Protein AF-A0A1Q7B1X1-F1 (afdb_monomer_lite)

Sequence (359 aa):
MLWPLARRRHVAPDQAQRLADVRQKNPESETWLALVEAALAESQDAATWDAALPAPVDHRPARAPLLDGAVVGVHRRSASRFVRELARLAGLDGAAHRLDALDLLEAAIRQDDARIDALATGDPSTLRVVAQVAAVPLLRACARTIGKDVSAAWWEGYCPLCGAWPTLAEFRGLERKRWLRCGRCGMGWEVPWLRCPFCAETSHENLGYLAPEDGETTRKVEVCDTCKGYVKAEPTVSELPWWGVLLDDVATVALDVAALDRGYHRPERRGFDLEVKVVDAIGLAIKRDLLDRAVAADPDPDAFEAWLLEQCAAAGPAEGGMRAMALSIFEEWRLALAAGSFGDWLAQGAPSDDASRET

Structure (mmCIF, N/CA/C/O backbone):
data_AF-A0A1Q7B1X1-F1
#
_entry.id   AF-A0A1Q7B1X1-F1
#
loop_
_atom_site.group_PDB
_atom_site.id
_atom_site.type_symbol
_atom_site.label_atom_id
_atom_site.label_alt_id
_atom_site.label_comp_id
_atom_site.label_asym_id
_atom_site.label_entity_id
_atom_site.label_seq_id
_atom_site.pdbx_PDB_ins_code
_atom_site.Cartn_x
_atom_site.Cartn_y
_atom_site.Cartn_z
_atom_site.occupancy
_atom_site.B_iso_or_equiv
_atom_site.auth_seq_id
_atom_site.auth_comp_id
_atom_site.auth_asym_id
_atom_site.auth_atom_id
_atom_site.pdbx_PDB_model_num
ATOM 1 N N . MET A 1 1 ? 41.806 -3.764 -0.202 1.00 32.47 1 MET A N 1
ATOM 2 C CA . MET A 1 1 ? 40.484 -4.317 -0.568 1.00 32.47 1 MET A CA 1
ATOM 3 C C . MET A 1 1 ? 39.637 -4.416 0.689 1.00 32.47 1 MET A C 1
ATOM 5 O O . MET A 1 1 ? 39.736 -5.397 1.408 1.00 32.47 1 MET A O 1
ATOM 9 N N . LEU A 1 2 ? 38.863 -3.374 0.988 1.00 29.52 2 LEU A N 1
ATOM 10 C CA . LEU A 1 2 ? 37.808 -3.427 1.998 1.00 29.52 2 LEU A CA 1
ATOM 11 C C . LEU A 1 2 ? 36.496 -3.444 1.219 1.00 29.52 2 LEU A C 1
ATOM 13 O O . LEU A 1 2 ? 36.096 -2.433 0.649 1.00 29.52 2 LEU A O 1
ATOM 17 N N . TRP A 1 3 ? 35.894 -4.624 1.105 1.00 28.16 3 TRP A N 1
ATOM 18 C CA . TRP A 1 3 ? 34.538 -4.770 0.589 1.00 28.16 3 TRP A CA 1
ATOM 19 C C . TRP A 1 3 ? 33.594 -4.017 1.538 1.00 28.16 3 TRP A C 1
ATOM 21 O O . TRP A 1 3 ? 33.695 -4.235 2.750 1.00 28.16 3 TRP A O 1
ATOM 31 N N . PRO A 1 4 ? 32.691 -3.136 1.070 1.00 36.81 4 PRO A N 1
ATOM 32 C CA . PRO A 1 4 ? 31.699 -2.549 1.952 1.00 36.81 4 PRO A CA 1
ATOM 33 C C . PRO A 1 4 ? 30.761 -3.676 2.383 1.00 36.81 4 PRO A C 1
ATOM 35 O O . PRO A 1 4 ? 29.952 -4.168 1.597 1.00 36.81 4 PRO A O 1
ATOM 38 N N . LEU A 1 5 ? 30.885 -4.117 3.634 1.00 38.44 5 LEU A N 1
ATOM 39 C CA . LEU A 1 5 ? 29.806 -4.825 4.311 1.00 38.44 5 LEU A CA 1
ATOM 40 C C . LEU A 1 5 ? 28.561 -3.950 4.150 1.00 38.44 5 LEU A C 1
ATOM 42 O O . LEU A 1 5 ? 28.592 -2.771 4.508 1.00 38.44 5 LEU A O 1
ATOM 46 N N . ALA A 1 6 ? 27.509 -4.503 3.542 1.00 40.94 6 ALA A N 1
ATOM 47 C CA . ALA A 1 6 ? 26.224 -3.835 3.404 1.00 40.94 6 ALA A CA 1
ATOM 48 C C . ALA A 1 6 ? 25.858 -3.222 4.762 1.00 40.94 6 ALA A C 1
ATOM 50 O O . ALA A 1 6 ? 25.719 -3.950 5.747 1.00 40.94 6 ALA A O 1
ATOM 51 N N . ARG A 1 7 ? 25.790 -1.885 4.838 1.00 49.62 7 ARG A N 1
ATOM 52 C CA . ARG A 1 7 ? 25.358 -1.199 6.060 1.00 49.62 7 ARG A CA 1
ATOM 53 C C . ARG A 1 7 ? 24.003 -1.795 6.416 1.00 49.62 7 ARG A C 1
ATOM 55 O O . ARG A 1 7 ? 23.092 -1.730 5.591 1.00 49.62 7 ARG A O 1
ATOM 62 N N . ARG A 1 8 ? 23.878 -2.407 7.598 1.00 54.53 8 ARG A N 1
ATOM 63 C CA . ARG A 1 8 ? 22.556 -2.757 8.120 1.00 54.53 8 ARG A CA 1
ATOM 64 C C . ARG A 1 8 ? 21.760 -1.458 8.130 1.00 54.53 8 ARG A C 1
ATOM 66 O O . ARG A 1 8 ? 22.212 -0.464 8.697 1.00 54.53 8 ARG A O 1
ATOM 73 N N . ARG A 1 9 ? 20.656 -1.431 7.389 1.00 68.31 9 ARG A N 1
ATOM 74 C CA . ARG A 1 9 ? 19.759 -0.279 7.385 1.00 68.31 9 ARG A CA 1
ATOM 75 C C . ARG A 1 9 ? 19.087 -0.267 8.753 1.00 68.31 9 ARG A C 1
ATOM 77 O O . ARG A 1 9 ? 18.616 -1.304 9.209 1.00 68.31 9 ARG A O 1
ATOM 84 N N . HIS A 1 10 ? 19.133 0.872 9.427 1.00 79.88 10 HIS A N 1
ATOM 85 C CA . HIS A 1 10 ? 18.554 1.038 10.754 1.00 79.88 10 HIS A CA 1
ATOM 86 C C . HIS A 1 10 ? 17.316 1.916 10.642 1.00 79.88 10 HIS A C 1
ATOM 88 O O . HIS A 1 10 ? 17.304 2.872 9.870 1.00 79.88 10 HIS A O 1
ATOM 94 N N . VAL A 1 11 ? 16.284 1.596 11.418 1.00 90.06 11 VAL A N 1
ATOM 95 C CA . VAL A 1 11 ? 15.133 2.483 11.586 1.00 90.06 11 VAL A CA 1
ATOM 96 C C . VAL A 1 11 ? 15.550 3.786 12.276 1.00 90.06 11 VAL A C 1
ATOM 98 O O . VAL A 1 11 ? 16.552 3.836 12.993 1.00 90.06 11 VAL A O 1
ATOM 101 N N . ALA A 1 12 ? 14.805 4.862 12.029 1.00 91.25 12 ALA A N 1
ATOM 102 C CA . ALA A 1 12 ? 15.075 6.162 12.625 1.00 91.25 12 ALA A CA 1
ATOM 103 C C . ALA A 1 12 ? 14.790 6.106 14.140 1.00 91.25 12 ALA A C 1
ATOM 105 O O . ALA A 1 12 ? 14.019 5.248 14.576 1.00 91.25 12 ALA A O 1
ATOM 106 N N . PRO A 1 13 ? 15.393 6.975 14.971 1.00 92.25 13 PRO A N 1
ATOM 107 C CA . PRO A 1 13 ? 15.254 6.877 16.428 1.00 92.25 13 PRO A CA 1
ATOM 108 C C . PRO A 1 13 ? 13.803 6.916 16.936 1.00 92.25 13 PRO A C 1
ATOM 110 O O . PRO A 1 13 ? 13.450 6.174 17.850 1.00 92.25 13 PRO A O 1
ATOM 113 N N . ASP A 1 14 ? 12.951 7.737 16.323 1.00 93.31 14 ASP A N 1
ATOM 114 C CA . ASP A 1 14 ? 11.516 7.836 16.618 1.00 93.31 14 ASP A CA 1
ATOM 115 C C . ASP A 1 14 ? 10.757 6.549 16.254 1.00 93.31 14 ASP A C 1
ATOM 117 O O . ASP A 1 14 ? 9.951 6.051 17.043 1.00 93.31 14 ASP A O 1
ATOM 121 N N . GLN A 1 15 ? 11.071 5.963 15.097 1.00 94.56 15 GLN A N 1
ATOM 122 C CA . GLN A 1 15 ? 10.541 4.668 14.664 1.00 94.56 15 GLN A CA 1
ATOM 123 C C . GLN A 1 15 ? 10.978 3.539 15.605 1.00 94.56 15 GLN A C 1
ATOM 125 O O . GLN A 1 15 ? 10.157 2.707 15.985 1.00 94.56 15 GLN A O 1
ATOM 130 N N . ALA A 1 16 ? 12.257 3.519 15.998 1.00 93.75 16 ALA A N 1
ATOM 131 C CA . ALA A 1 16 ? 12.823 2.521 16.903 1.00 93.75 16 ALA A CA 1
ATOM 132 C C . ALA A 1 16 ? 12.138 2.555 18.274 1.00 93.75 16 ALA A C 1
ATOM 134 O O . ALA A 1 16 ? 11.749 1.509 18.796 1.00 93.75 16 ALA A O 1
ATOM 135 N N . GLN A 1 17 ? 11.943 3.758 18.824 1.00 94.44 17 GLN A N 1
ATOM 136 C CA . GLN A 1 17 ? 11.233 3.939 20.085 1.00 94.44 17 GLN A CA 1
ATOM 137 C C . GLN A 1 17 ? 9.792 3.435 19.978 1.00 94.44 17 GLN A C 1
ATOM 139 O O . GLN A 1 17 ? 9.360 2.647 20.818 1.00 94.44 17 GLN A O 1
ATOM 144 N N . ARG A 1 18 ? 9.056 3.818 18.923 1.00 94.81 18 ARG A N 1
ATOM 145 C CA . ARG A 1 18 ? 7.674 3.350 18.756 1.00 94.81 18 ARG A CA 1
ATOM 146 C C . ARG A 1 18 ? 7.597 1.833 18.604 1.00 94.81 18 ARG A C 1
ATOM 148 O O . ARG A 1 18 ? 6.737 1.215 19.222 1.00 94.81 18 ARG A O 1
ATOM 155 N N . LEU A 1 19 ? 8.474 1.233 17.800 1.00 95.19 19 LEU A N 1
ATOM 156 C CA . LEU A 1 19 ? 8.541 -0.221 17.630 1.00 95.19 19 LEU A CA 1
ATOM 157 C C . LEU A 1 19 ? 8.751 -0.930 18.971 1.00 95.19 19 LEU A C 1
ATOM 159 O O . LEU A 1 19 ? 8.056 -1.905 19.246 1.00 95.19 19 LEU A O 1
ATOM 163 N N . ALA A 1 20 ? 9.659 -0.433 19.816 1.00 94.25 20 ALA A N 1
ATOM 164 C CA . ALA A 1 20 ? 9.894 -0.991 21.146 1.00 94.25 20 ALA A CA 1
ATOM 165 C C . ALA A 1 20 ? 8.638 -0.918 22.033 1.00 94.25 20 ALA A C 1
ATOM 167 O O . ALA A 1 20 ? 8.265 -1.919 22.646 1.00 94.25 20 ALA A O 1
ATOM 168 N N . ASP A 1 21 ? 7.944 0.224 22.036 1.00 94.56 21 ASP A N 1
ATOM 169 C CA . ASP A 1 21 ? 6.704 0.401 22.800 1.00 94.56 21 ASP A CA 1
ATOM 170 C C . ASP A 1 21 ? 5.597 -0.560 22.330 1.00 94.56 21 ASP A C 1
ATOM 172 O O . ASP A 1 21 ? 4.862 -1.122 23.146 1.00 94.56 21 ASP A O 1
ATOM 176 N N . VAL A 1 22 ? 5.453 -0.745 21.011 1.00 94.62 22 VAL A N 1
ATOM 177 C CA . VAL A 1 22 ? 4.436 -1.639 20.433 1.00 94.62 22 VAL A CA 1
ATOM 178 C C . VAL A 1 22 ? 4.780 -3.100 20.704 1.00 94.62 22 VAL A C 1
ATOM 180 O O . VAL A 1 22 ? 3.891 -3.838 21.127 1.00 94.62 22 VAL A O 1
ATOM 183 N N . ARG A 1 23 ? 6.050 -3.502 20.558 1.00 95.00 23 ARG A N 1
ATOM 184 C CA . ARG A 1 23 ? 6.532 -4.849 20.914 1.00 95.00 23 ARG A CA 1
ATOM 185 C C . ARG A 1 23 ? 6.252 -5.195 22.368 1.00 95.00 23 ARG A C 1
ATOM 187 O O . ARG A 1 23 ? 5.754 -6.277 22.653 1.00 95.00 23 ARG A O 1
ATOM 194 N N . GLN A 1 24 ? 6.535 -4.269 23.286 1.00 93.81 24 GLN A N 1
ATOM 195 C CA . GLN A 1 24 ? 6.304 -4.487 24.715 1.00 93.81 24 GLN A CA 1
ATOM 196 C C . GLN A 1 24 ? 4.827 -4.770 25.023 1.00 93.81 24 GLN A C 1
ATOM 198 O O . GLN A 1 24 ? 4.526 -5.555 25.919 1.00 93.81 24 GLN A O 1
ATOM 203 N N . LYS A 1 25 ? 3.913 -4.120 24.297 1.00 90.62 25 LYS A N 1
ATOM 204 C CA . LYS A 1 25 ? 2.465 -4.233 24.510 1.00 90.62 25 LYS A CA 1
ATOM 205 C C . LYS A 1 25 ? 1.806 -5.372 23.726 1.00 90.62 25 LYS A C 1
ATOM 207 O O . LYS A 1 25 ? 0.723 -5.780 24.118 1.00 90.62 25 LYS A O 1
ATOM 212 N N . ASN A 1 26 ? 2.435 -5.850 22.650 1.00 91.50 26 ASN A N 1
ATOM 213 C CA . ASN A 1 26 ? 1.875 -6.840 21.719 1.00 91.50 26 ASN A CA 1
ATOM 214 C C . ASN A 1 26 ? 2.949 -7.887 21.346 1.00 91.50 26 ASN A C 1
ATOM 216 O O . ASN A 1 26 ? 3.361 -7.963 20.181 1.00 91.50 26 ASN A O 1
ATOM 220 N N . PRO A 1 27 ? 3.478 -8.658 22.316 1.00 91.00 27 PRO A N 1
ATOM 221 C CA . PRO A 1 27 ? 4.562 -9.614 22.072 1.00 91.00 27 PRO A CA 1
ATOM 222 C C . PRO A 1 27 ? 4.195 -10.706 21.052 1.00 91.00 27 PRO A C 1
ATOM 224 O O . PRO A 1 27 ? 5.063 -11.215 20.345 1.00 91.00 27 PRO A O 1
ATOM 227 N N . GLU A 1 28 ? 2.913 -11.041 20.923 1.00 92.62 28 GLU A N 1
ATOM 228 C CA . GLU A 1 28 ? 2.380 -11.970 19.924 1.00 92.62 28 GLU A CA 1
ATOM 229 C C . GLU A 1 28 ? 2.556 -11.484 18.477 1.00 92.62 28 GLU A C 1
ATOM 231 O O . GLU A 1 28 ? 2.519 -12.288 17.548 1.00 92.62 28 GLU A O 1
ATOM 236 N N . SER A 1 29 ? 2.793 -10.184 18.275 1.00 92.94 29 SER A N 1
ATOM 237 C CA . SER A 1 29 ? 2.975 -9.575 16.954 1.00 92.94 29 SER A CA 1
ATOM 238 C C . SER A 1 29 ? 4.440 -9.522 16.496 1.00 92.94 29 SER A C 1
ATOM 240 O O . SER A 1 29 ? 4.725 -8.896 15.475 1.00 92.94 29 SER A O 1
ATOM 242 N N . GLU A 1 30 ? 5.387 -10.158 17.202 1.00 93.56 30 GLU A N 1
ATOM 243 C CA . GLU A 1 30 ? 6.830 -10.004 16.938 1.00 93.56 30 GLU A CA 1
ATOM 244 C C . GLU A 1 30 ? 7.228 -10.330 15.492 1.00 93.56 30 GLU A C 1
ATOM 246 O O . GLU A 1 30 ? 7.952 -9.558 14.867 1.00 93.56 30 GLU A O 1
ATOM 251 N N . THR A 1 31 ? 6.725 -11.428 14.919 1.00 92.62 31 THR A N 1
ATOM 252 C CA . THR A 1 31 ? 7.048 -11.799 13.530 1.00 92.62 31 THR A CA 1
ATOM 253 C C . THR A 1 31 ? 6.609 -10.717 12.546 1.00 92.62 31 THR A C 1
ATOM 255 O O . THR A 1 31 ? 7.365 -10.351 11.648 1.00 92.62 31 THR A O 1
ATOM 258 N N . TRP A 1 32 ? 5.413 -10.155 12.731 1.00 94.19 32 TRP A N 1
ATOM 259 C CA . TRP A 1 32 ? 4.925 -9.059 11.898 1.00 94.19 32 TRP A CA 1
ATOM 260 C C . TRP A 1 32 ? 5.734 -7.773 12.128 1.00 94.19 32 TRP A C 1
ATOM 262 O O . TRP A 1 32 ? 6.123 -7.112 11.165 1.00 94.19 32 TRP A O 1
ATOM 272 N N . LEU A 1 33 ? 6.061 -7.451 13.384 1.00 95.38 33 LEU A N 1
ATOM 273 C CA . LEU A 1 33 ? 6.858 -6.272 13.742 1.00 95.38 33 LEU A CA 1
ATOM 274 C C . LEU A 1 33 ? 8.271 -6.336 13.151 1.00 95.38 33 LEU A C 1
ATOM 276 O O . LEU A 1 33 ? 8.775 -5.312 12.693 1.00 95.38 33 LEU A O 1
ATOM 280 N N . ALA A 1 34 ? 8.880 -7.521 13.074 1.00 96.06 34 ALA A N 1
ATOM 281 C CA . ALA A 1 34 ? 10.166 -7.723 12.409 1.00 96.06 34 ALA A CA 1
ATOM 282 C C . ALA A 1 34 ? 10.099 -7.435 10.896 1.00 96.06 34 ALA A C 1
ATOM 284 O O . ALA A 1 34 ? 11.005 -6.802 10.346 1.00 96.06 34 ALA A O 1
ATOM 285 N N . LEU A 1 35 ? 9.018 -7.845 10.220 1.00 96.62 35 LEU A N 1
ATOM 286 C CA . LEU A 1 35 ? 8.795 -7.528 8.803 1.00 96.62 35 LEU A CA 1
ATOM 287 C C . LEU A 1 35 ? 8.600 -6.020 8.595 1.00 96.62 35 LEU A C 1
ATOM 289 O O . LEU A 1 35 ? 9.195 -5.437 7.685 1.00 96.62 35 LEU A O 1
ATOM 293 N N . VAL A 1 36 ? 7.799 -5.376 9.447 1.00 95.75 36 VAL A N 1
ATOM 294 C CA . VAL A 1 36 ? 7.570 -3.927 9.376 1.00 95.75 36 VAL A CA 1
ATOM 295 C C . VAL A 1 36 ? 8.852 -3.153 9.646 1.00 95.75 36 VAL A C 1
ATOM 297 O O . VAL A 1 36 ? 9.164 -2.244 8.885 1.00 95.75 36 VAL A O 1
ATOM 300 N N . GLU A 1 37 ? 9.636 -3.522 10.659 1.00 96.31 37 GLU A N 1
ATOM 301 C CA . GLU A 1 37 ? 10.932 -2.896 10.941 1.00 96.31 37 GLU A CA 1
ATOM 302 C C . GLU A 1 37 ? 11.867 -2.961 9.725 1.00 96.31 37 GLU A C 1
ATOM 304 O O . GLU A 1 37 ? 12.449 -1.941 9.341 1.00 96.31 37 GLU A O 1
ATOM 309 N N . ALA A 1 38 ? 11.945 -4.119 9.060 1.00 95.62 38 ALA A N 1
ATOM 310 C CA . ALA A 1 38 ? 12.713 -4.272 7.828 1.00 95.62 38 ALA A CA 1
ATOM 311 C C . ALA A 1 38 ? 12.196 -3.348 6.711 1.00 95.62 38 ALA A C 1
ATOM 313 O O . ALA A 1 38 ? 12.993 -2.682 6.049 1.00 95.62 38 ALA A O 1
ATOM 314 N N . ALA A 1 39 ? 10.876 -3.232 6.528 1.00 95.19 39 ALA A N 1
ATOM 315 C CA . ALA A 1 39 ? 10.288 -2.318 5.546 1.00 95.19 39 ALA A CA 1
ATOM 316 C C . ALA A 1 39 ? 10.502 -0.837 5.878 1.00 95.19 39 ALA A C 1
ATOM 318 O O . ALA A 1 39 ? 10.751 -0.041 4.969 1.00 95.19 39 ALA A O 1
ATOM 319 N N . LEU A 1 40 ? 10.451 -0.449 7.154 1.00 94.50 40 LEU A N 1
ATOM 320 C CA . LEU A 1 40 ? 10.744 0.917 7.588 1.00 94.50 40 LEU A CA 1
ATOM 321 C C . LEU A 1 40 ? 12.204 1.277 7.303 1.00 94.50 40 LEU A C 1
ATOM 323 O O . LEU A 1 40 ? 12.461 2.333 6.726 1.00 94.50 40 LEU A O 1
ATOM 327 N N . ALA A 1 41 ? 13.140 0.389 7.645 1.00 92.94 41 ALA A N 1
ATOM 328 C CA . ALA A 1 41 ? 14.560 0.568 7.358 1.00 92.94 41 ALA A CA 1
ATOM 329 C C . ALA A 1 41 ? 14.841 0.615 5.844 1.00 92.94 41 ALA A C 1
ATOM 331 O O . ALA A 1 41 ? 15.620 1.448 5.378 1.00 92.94 41 ALA A O 1
ATOM 332 N N . GLU A 1 42 ? 14.176 -0.236 5.058 1.00 93.31 42 GLU A N 1
ATOM 333 C CA . GLU A 1 42 ? 14.272 -0.253 3.595 1.00 93.31 42 GLU A CA 1
ATOM 334 C C . GLU A 1 42 ? 13.746 1.049 2.966 1.00 93.31 42 GLU A C 1
ATOM 336 O O . GLU A 1 42 ? 14.348 1.572 2.029 1.00 93.31 42 GLU A O 1
ATOM 341 N N . SER A 1 43 ? 12.671 1.612 3.523 1.00 90.69 43 SER A N 1
ATOM 342 C CA . SER A 1 43 ? 12.001 2.823 3.022 1.00 90.69 43 SER A CA 1
ATOM 343 C C . SER A 1 43 ? 12.784 4.124 3.242 1.00 90.69 43 SER A C 1
ATOM 345 O O . SER A 1 43 ? 12.398 5.160 2.686 1.00 90.69 43 SER A O 1
ATOM 347 N N . GLN A 1 44 ? 13.852 4.095 4.050 1.00 84.38 44 GLN A N 1
ATOM 348 C CA . GLN A 1 44 ? 14.752 5.238 4.256 1.00 84.38 44 GLN A CA 1
ATOM 349 C C . GLN A 1 44 ? 15.754 5.427 3.116 1.00 84.38 44 GLN A C 1
ATOM 351 O O . GLN A 1 44 ? 16.249 6.536 2.915 1.00 84.38 44 GLN A O 1
ATOM 356 N N . ASP A 1 45 ? 16.058 4.368 2.362 1.00 74.62 45 ASP A N 1
ATOM 357 C CA . ASP A 1 45 ? 16.948 4.453 1.208 1.00 74.62 45 ASP A CA 1
ATOM 358 C C . ASP A 1 45 ? 16.169 4.960 -0.006 1.00 74.62 45 ASP A C 1
ATOM 360 O O . ASP A 1 45 ? 15.706 4.203 -0.864 1.00 74.62 45 ASP A O 1
ATOM 364 N N . ALA A 1 46 ? 16.000 6.279 -0.031 1.00 67.50 46 ALA A N 1
ATOM 365 C CA . ALA A 1 46 ? 15.293 6.983 -1.085 1.00 67.50 46 ALA A CA 1
ATOM 366 C C . ALA A 1 46 ? 15.925 6.677 -2.4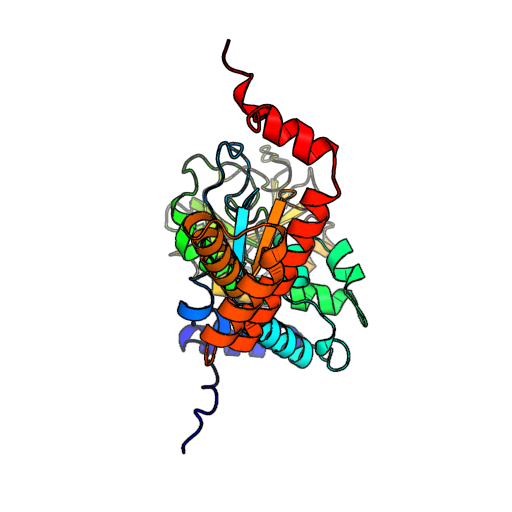60 1.00 67.50 46 ALA A C 1
ATOM 368 O O . ALA A 1 46 ? 15.225 6.303 -3.389 1.00 67.50 46 ALA A O 1
ATOM 369 N N . ALA A 1 47 ? 17.259 6.645 -2.567 1.00 69.25 47 ALA A N 1
ATOM 370 C CA . ALA A 1 47 ? 17.961 6.379 -3.827 1.00 69.25 47 ALA A CA 1
ATOM 371 C C . ALA A 1 47 ? 17.643 5.005 -4.453 1.00 69.25 47 ALA A C 1
ATOM 373 O O . ALA A 1 47 ? 17.635 4.878 -5.676 1.00 69.25 47 ALA A O 1
ATOM 374 N N . THR A 1 48 ? 17.369 3.979 -3.640 1.00 75.31 48 THR A N 1
ATOM 375 C CA . THR A 1 48 ? 17.054 2.629 -4.139 1.00 75.31 48 THR A CA 1
ATOM 376 C C . THR A 1 48 ? 15.673 2.544 -4.795 1.00 75.31 48 THR A C 1
ATOM 378 O O . THR A 1 48 ? 15.504 1.798 -5.760 1.00 75.31 48 THR A O 1
ATOM 381 N N . TRP A 1 49 ? 14.689 3.271 -4.262 1.00 80.44 49 TRP A N 1
ATOM 382 C CA . TRP A 1 49 ? 13.279 3.134 -4.644 1.00 80.44 49 TRP A CA 1
ATOM 383 C C . TRP A 1 49 ? 12.714 4.369 -5.361 1.00 80.44 49 TRP A C 1
ATOM 385 O O . TRP A 1 49 ? 11.710 4.248 -6.050 1.00 80.44 49 TRP A O 1
ATOM 395 N N . ASP A 1 50 ? 13.365 5.532 -5.280 1.00 68.81 50 ASP A N 1
ATOM 396 C CA . ASP A 1 50 ? 12.924 6.776 -5.933 1.00 68.81 50 ASP A CA 1
ATOM 397 C C . ASP A 1 50 ? 13.124 6.757 -7.456 1.00 68.81 50 ASP A C 1
ATOM 399 O O . ASP A 1 50 ? 12.467 7.515 -8.167 1.00 68.81 50 ASP A O 1
ATOM 403 N N . ALA A 1 51 ? 13.967 5.856 -7.979 1.00 60.31 51 ALA A N 1
ATOM 404 C CA . ALA A 1 51 ? 14.052 5.590 -9.419 1.00 60.31 51 ALA A CA 1
ATOM 405 C C . ALA A 1 51 ? 12.730 5.041 -10.001 1.00 60.31 51 ALA A C 1
ATOM 407 O O . ALA A 1 51 ? 12.557 5.011 -11.219 1.00 60.31 51 ALA A O 1
ATOM 408 N N . ALA A 1 52 ? 11.787 4.648 -9.138 1.00 60.84 52 ALA A N 1
ATOM 409 C CA . ALA A 1 52 ? 10.464 4.156 -9.484 1.00 60.84 52 ALA A CA 1
ATOM 410 C C . ALA A 1 52 ? 9.439 5.272 -9.707 1.00 60.84 52 ALA A C 1
ATOM 412 O O . ALA A 1 52 ? 8.345 5.260 -9.137 1.00 60.84 52 ALA A O 1
ATOM 413 N N . LEU A 1 53 ? 9.787 6.245 -10.549 1.00 67.25 53 LEU A N 1
ATOM 414 C CA . LEU A 1 53 ? 8.804 7.189 -11.061 1.00 67.25 53 LEU A CA 1
ATOM 415 C C . LEU A 1 53 ? 7.800 6.435 -11.935 1.00 67.25 53 LEU A C 1
ATOM 417 O O . LEU A 1 53 ? 8.210 5.849 -12.940 1.00 67.25 53 LEU A O 1
ATOM 421 N N . PRO A 1 54 ? 6.503 6.437 -11.585 1.00 76.19 54 PRO A N 1
ATOM 422 C CA . PRO A 1 54 ? 5.496 5.919 -12.486 1.00 76.19 54 PRO A CA 1
ATOM 423 C C . PRO A 1 54 ? 5.478 6.793 -13.741 1.00 76.19 54 PRO A C 1
ATOM 425 O O . PRO A 1 54 ? 5.512 8.023 -13.634 1.00 76.19 54 PRO A O 1
ATOM 428 N N . ALA A 1 55 ? 5.431 6.177 -14.922 1.00 73.38 55 ALA A N 1
ATOM 429 C CA . ALA A 1 55 ? 5.184 6.934 -16.145 1.00 73.38 55 ALA A CA 1
ATOM 430 C C . ALA A 1 55 ? 3.834 7.676 -16.024 1.00 73.38 55 ALA A C 1
ATOM 432 O O . ALA A 1 55 ? 2.884 7.096 -15.481 1.00 73.38 55 ALA A O 1
ATOM 433 N N . PRO A 1 56 ? 3.729 8.937 -16.489 1.00 71.50 56 PRO A N 1
ATOM 434 C CA . PRO A 1 56 ? 2.442 9.610 -16.595 1.00 71.50 56 PRO A CA 1
ATOM 435 C C . PRO A 1 56 ? 1.460 8.738 -17.378 1.00 71.50 56 PRO A C 1
ATOM 437 O O . PRO A 1 56 ? 1.828 8.140 -18.386 1.00 71.50 56 PRO A O 1
ATOM 440 N N . VAL A 1 57 ? 0.228 8.649 -16.883 1.00 78.88 57 VAL A N 1
ATOM 441 C CA . VAL A 1 57 ? -0.846 7.907 -17.545 1.00 78.88 57 VAL A CA 1
ATOM 442 C C . VAL A 1 57 ? -1.798 8.931 -18.132 1.00 78.88 57 VAL A C 1
ATOM 444 O O . VAL A 1 57 ? -2.451 9.668 -17.385 1.00 78.88 57 VAL A O 1
ATOM 447 N N . ASP A 1 58 ? -1.857 8.984 -19.457 1.00 78.31 58 ASP A N 1
ATOM 448 C CA . ASP A 1 58 ? -2.799 9.843 -20.161 1.00 78.31 58 ASP A CA 1
ATOM 449 C C . ASP A 1 58 ? -4.238 9.366 -19.917 1.00 78.31 58 ASP A C 1
ATOM 451 O O . ASP A 1 58 ? -4.508 8.177 -19.758 1.00 78.31 58 ASP A O 1
ATOM 455 N N . HIS A 1 59 ? -5.177 10.312 -19.856 1.00 81.62 59 HIS A N 1
ATOM 456 C CA . HIS A 1 59 ? -6.617 10.040 -19.747 1.00 81.62 59 HIS A CA 1
ATOM 457 C C . HIS A 1 59 ? -7.058 9.149 -18.564 1.00 81.62 59 HIS A C 1
ATOM 459 O O . HIS A 1 59 ? -8.099 8.492 -18.639 1.00 81.62 59 HIS A O 1
ATOM 465 N N . ARG A 1 60 ? -6.328 9.159 -17.437 1.00 87.56 60 ARG A N 1
ATOM 466 C CA . ARG A 1 60 ? -6.744 8.447 -16.215 1.00 87.56 60 ARG A CA 1
ATOM 467 C C . ARG A 1 60 ? -8.156 8.883 -15.766 1.00 87.56 60 ARG A C 1
ATOM 469 O O . ARG A 1 60 ? -8.394 10.087 -15.623 1.00 87.56 60 ARG A O 1
ATOM 476 N N . PRO A 1 61 ? -9.083 7.946 -15.472 1.00 89.88 61 PRO A N 1
ATOM 477 C CA . PRO A 1 61 ? -10.407 8.289 -14.955 1.00 89.88 61 PRO A CA 1
ATOM 478 C C . PRO A 1 61 ? -10.338 9.139 -13.680 1.00 89.88 61 PRO A C 1
ATOM 480 O O . PRO A 1 61 ? -9.506 8.906 -12.809 1.00 89.88 61 PRO A O 1
ATOM 483 N N . ALA A 1 62 ? -11.274 10.076 -13.499 1.00 89.12 62 ALA A N 1
ATOM 484 C CA . ALA A 1 62 ? -11.260 10.995 -12.351 1.00 89.12 62 ALA A CA 1
ATOM 485 C C . ALA A 1 62 ? -11.314 10.299 -10.973 1.00 89.12 62 ALA A C 1
ATOM 487 O O . ALA A 1 62 ? -10.870 10.866 -9.977 1.00 89.12 62 ALA A O 1
ATOM 488 N N . ARG A 1 63 ? -11.871 9.082 -10.916 1.00 92.88 63 ARG A N 1
ATOM 489 C CA . ARG A 1 63 ? -11.983 8.249 -9.705 1.00 92.88 63 ARG A CA 1
ATOM 490 C C . ARG A 1 63 ? -10.924 7.145 -9.630 1.00 92.88 63 ARG A C 1
ATOM 492 O O . ARG A 1 63 ? -10.966 6.334 -8.707 1.00 92.88 63 ARG A O 1
ATOM 499 N N . ALA A 1 64 ? -10.007 7.072 -10.592 1.00 94.44 64 ALA A N 1
ATOM 500 C CA . ALA A 1 64 ? -8.942 6.079 -10.592 1.00 94.44 64 ALA A CA 1
ATOM 501 C C . ALA A 1 64 ? -7.753 6.559 -9.735 1.00 94.44 64 ALA A C 1
ATOM 503 O O . ALA A 1 64 ? -7.368 7.730 -9.822 1.00 94.44 64 ALA A O 1
ATOM 504 N N . PRO A 1 65 ? -7.178 5.690 -8.881 1.00 95.69 65 PRO A N 1
ATOM 505 C CA . PRO A 1 65 ? -5.985 6.012 -8.108 1.00 95.69 65 PRO A CA 1
ATOM 506 C C . PRO A 1 65 ? -4.800 6.381 -9.004 1.00 95.69 65 PRO A C 1
ATOM 508 O O . PRO A 1 65 ? -4.711 5.951 -10.147 1.00 95.69 65 PRO A O 1
ATOM 511 N N . LEU A 1 66 ? -3.831 7.123 -8.474 1.00 94.62 66 LEU A N 1
ATOM 512 C CA . LEU A 1 66 ? -2.707 7.616 -9.261 1.00 94.62 66 LEU A CA 1
ATOM 513 C C . LEU A 1 66 ? -1.792 6.519 -9.826 1.00 94.62 66 LEU A C 1
ATOM 515 O O . LEU A 1 66 ? -1.043 6.784 -10.761 1.00 94.62 66 LEU A O 1
ATOM 519 N N . LEU A 1 67 ? -1.802 5.317 -9.252 1.00 94.81 67 LEU A N 1
ATOM 520 C CA . LEU A 1 67 ? -1.055 4.181 -9.794 1.00 94.81 67 LEU A CA 1
ATOM 521 C C . LEU A 1 67 ? -1.833 3.391 -10.849 1.00 94.81 67 LEU A C 1
ATOM 523 O O . LEU A 1 67 ? -1.271 2.463 -11.419 1.00 94.81 67 LEU A O 1
ATOM 527 N N . ASP A 1 68 ? -3.091 3.743 -11.112 1.00 95.19 68 ASP A N 1
ATOM 528 C CA . ASP A 1 68 ? -3.899 3.050 -12.105 1.00 95.19 68 ASP A CA 1
ATOM 529 C C . ASP A 1 68 ? -3.385 3.330 -13.521 1.00 95.19 68 ASP A C 1
ATOM 531 O O . ASP A 1 68 ? -3.124 4.485 -13.885 1.00 95.19 68 ASP A O 1
ATOM 535 N N . GLY A 1 69 ? -3.193 2.252 -14.280 1.00 91.88 69 GLY A N 1
ATOM 536 C CA . GLY A 1 69 ? -2.553 2.224 -15.594 1.00 91.88 69 GLY A CA 1
ATOM 537 C C . GLY A 1 69 ? -1.040 2.462 -15.567 1.00 91.88 69 GLY A C 1
ATOM 538 O O . GLY A 1 69 ? -0.418 2.543 -16.624 1.00 91.88 69 GLY A O 1
ATOM 539 N N . ALA A 1 70 ? -0.424 2.610 -14.391 1.00 91.50 70 ALA A N 1
ATOM 540 C CA . ALA A 1 70 ? 0.958 3.059 -14.311 1.00 91.50 70 ALA A CA 1
ATOM 541 C C . ALA A 1 70 ? 1.971 1.933 -14.569 1.00 91.50 70 ALA A C 1
ATOM 543 O O . ALA A 1 70 ? 1.780 0.780 -14.175 1.00 91.50 70 ALA A O 1
ATOM 544 N N . VAL A 1 71 ? 3.109 2.299 -15.161 1.00 90.19 71 VAL A N 1
ATOM 545 C CA . VAL A 1 71 ? 4.299 1.443 -15.247 1.00 90.19 71 VAL A CA 1
ATOM 546 C C . VAL A 1 71 ? 5.335 1.959 -14.259 1.00 90.19 71 VAL A C 1
ATOM 548 O O . VAL A 1 71 ? 5.770 3.107 -14.350 1.00 90.19 71 VAL A O 1
ATOM 551 N N . VAL A 1 72 ? 5.726 1.113 -13.311 1.00 89.19 72 VAL A N 1
ATOM 552 C CA . VAL A 1 72 ? 6.621 1.442 -12.203 1.00 89.19 72 VAL A CA 1
ATOM 553 C C . VAL A 1 72 ? 7.933 0.677 -12.371 1.00 89.19 72 VAL A C 1
ATOM 555 O O . VAL A 1 72 ? 7.978 -0.549 -12.260 1.00 89.19 72 VAL A O 1
ATOM 558 N N . GLY A 1 73 ? 9.014 1.402 -12.654 1.00 86.94 73 GLY A N 1
ATOM 559 C CA . GLY A 1 73 ? 10.347 0.820 -12.809 1.00 86.94 73 GLY A CA 1
ATOM 560 C C . GLY A 1 73 ? 11.024 0.551 -11.466 1.00 86.94 73 GLY A C 1
ATOM 561 O O . GLY A 1 73 ? 11.145 1.442 -10.640 1.00 86.94 73 GLY A O 1
ATOM 562 N N . VAL A 1 74 ? 11.532 -0.656 -11.241 1.00 86.81 74 VAL A N 1
ATOM 563 C CA . VAL A 1 74 ? 12.221 -1.037 -10.000 1.00 86.81 74 VAL A CA 1
ATOM 564 C C . VAL A 1 74 ? 13.547 -1.707 -10.324 1.00 86.81 74 VAL A C 1
ATOM 566 O O . VAL A 1 74 ? 13.662 -2.468 -11.280 1.00 86.81 74 VAL A O 1
ATOM 569 N N . HIS A 1 75 ? 14.571 -1.481 -9.504 1.00 85.75 75 HIS A N 1
ATOM 570 C CA . HIS A 1 75 ? 15.805 -2.256 -9.594 1.00 85.75 75 HIS A CA 1
ATOM 571 C C . HIS A 1 75 ? 15.560 -3.708 -9.164 1.00 85.75 75 HIS A C 1
ATOM 573 O O . HIS A 1 75 ? 15.475 -3.995 -7.965 1.00 85.75 75 HIS A O 1
ATOM 579 N N . ARG A 1 76 ? 15.517 -4.647 -10.123 1.00 87.19 76 ARG A N 1
ATOM 580 C CA . ARG A 1 76 ? 15.229 -6.072 -9.854 1.00 87.19 76 ARG A CA 1
ATOM 581 C C . ARG A 1 76 ? 16.102 -6.657 -8.744 1.00 87.19 76 ARG A C 1
ATOM 583 O O . ARG A 1 76 ? 15.598 -7.346 -7.866 1.00 87.19 76 ARG A O 1
ATOM 590 N N . ARG A 1 77 ? 17.404 -6.344 -8.726 1.00 86.31 77 ARG A N 1
ATOM 591 C CA . ARG A 1 77 ? 18.332 -6.828 -7.682 1.00 86.31 77 ARG A CA 1
ATOM 592 C C . ARG A 1 77 ? 17.937 -6.358 -6.280 1.00 86.31 77 ARG A C 1
ATOM 594 O O . ARG A 1 77 ? 18.002 -7.150 -5.342 1.00 86.31 77 ARG A O 1
ATOM 601 N N . SER A 1 78 ? 17.520 -5.101 -6.141 1.00 88.25 78 SER A N 1
ATOM 602 C CA . SER A 1 78 ? 17.080 -4.527 -4.866 1.00 88.25 78 SER A CA 1
ATOM 603 C C . SER A 1 78 ? 15.765 -5.147 -4.406 1.00 88.25 78 SER A C 1
ATOM 605 O O . SER A 1 78 ? 15.683 -5.586 -3.259 1.00 88.25 78 SER A O 1
ATOM 607 N N . ALA A 1 79 ? 14.796 -5.289 -5.318 1.00 91.19 79 ALA A N 1
ATOM 608 C CA . ALA A 1 79 ? 13.531 -5.969 -5.051 1.00 91.19 79 ALA A CA 1
ATOM 609 C C . ALA A 1 79 ? 13.745 -7.427 -4.625 1.00 91.19 79 ALA A C 1
ATOM 611 O O . ALA A 1 79 ? 13.273 -7.839 -3.569 1.00 91.19 79 ALA A O 1
ATOM 612 N N . SER A 1 80 ? 14.530 -8.201 -5.381 1.00 91.81 80 SER A N 1
ATOM 613 C CA . SER A 1 80 ? 14.829 -9.597 -5.043 1.00 91.81 80 SER A CA 1
ATOM 614 C C . SER A 1 80 ? 15.581 -9.738 -3.724 1.00 91.81 80 SER A C 1
ATOM 616 O O . SER A 1 80 ? 15.303 -10.666 -2.968 1.00 91.81 80 SER A O 1
ATOM 618 N N . ARG A 1 81 ? 16.530 -8.842 -3.419 1.00 92.12 81 ARG A N 1
ATOM 619 C CA . ARG A 1 81 ? 17.221 -8.836 -2.121 1.00 92.12 81 ARG A CA 1
ATOM 620 C C . ARG A 1 81 ? 16.220 -8.646 -0.983 1.00 92.12 81 ARG A C 1
ATOM 622 O O . ARG A 1 81 ? 16.257 -9.420 -0.032 1.00 92.12 81 ARG A O 1
ATOM 629 N N . PHE A 1 82 ? 15.347 -7.648 -1.099 1.00 93.56 82 PHE A N 1
ATOM 630 C CA . PHE A 1 82 ? 14.410 -7.293 -0.039 1.00 93.56 82 PHE A CA 1
ATOM 631 C C . PHE A 1 82 ? 13.310 -8.347 0.148 1.00 93.56 82 PHE A C 1
ATOM 633 O O . PHE A 1 82 ? 13.077 -8.794 1.266 1.00 93.56 82 PHE A O 1
ATOM 640 N N . VAL A 1 83 ? 12.719 -8.854 -0.941 1.00 94.31 83 VAL A N 1
ATOM 641 C CA . VAL A 1 83 ? 11.744 -9.959 -0.882 1.00 94.31 83 VAL A CA 1
ATOM 642 C C . VAL A 1 83 ? 12.347 -11.194 -0.210 1.00 94.31 83 VAL A C 1
ATOM 644 O O . VAL A 1 83 ? 11.700 -11.811 0.630 1.00 94.31 83 VAL A O 1
ATOM 647 N N . ARG A 1 84 ? 13.607 -11.540 -0.510 1.00 92.94 84 ARG A N 1
ATOM 648 C CA . ARG A 1 84 ? 14.293 -12.669 0.146 1.00 92.94 84 ARG A CA 1
ATOM 649 C C . ARG A 1 84 ? 14.564 -12.426 1.626 1.00 92.94 84 ARG A C 1
ATOM 651 O O . ARG A 1 84 ? 14.537 -13.37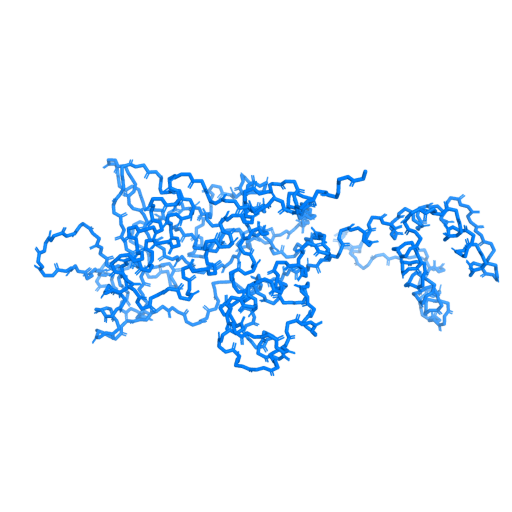1 2.406 1.00 92.94 84 ARG A O 1
ATOM 658 N N . GLU A 1 85 ? 14.871 -11.191 2.005 1.00 93.50 85 GLU A N 1
ATOM 659 C CA . GLU A 1 85 ? 15.062 -10.813 3.404 1.00 93.50 85 GLU A CA 1
ATOM 660 C C . GLU A 1 85 ? 13.762 -10.967 4.198 1.00 93.50 85 GLU A C 1
ATOM 662 O O . GLU A 1 85 ? 13.763 -11.654 5.217 1.00 93.50 85 GLU A O 1
ATOM 667 N N . LEU A 1 86 ? 12.650 -10.432 3.687 1.00 95.00 86 LEU A N 1
ATOM 668 C CA . LEU A 1 86 ? 11.333 -10.593 4.307 1.00 95.00 86 LEU A CA 1
ATOM 669 C C . LEU A 1 86 ? 10.887 -12.057 4.347 1.00 95.00 86 LEU A C 1
ATOM 671 O O . LEU A 1 86 ? 10.408 -12.524 5.375 1.00 95.00 86 LEU A O 1
ATOM 675 N N . ALA A 1 87 ? 11.095 -12.805 3.263 1.00 93.31 87 ALA A N 1
ATOM 676 C CA . ALA A 1 87 ? 10.785 -14.229 3.220 1.00 93.31 87 ALA A CA 1
ATOM 677 C C . ALA A 1 87 ? 11.556 -15.011 4.297 1.00 93.31 87 ALA A C 1
ATOM 679 O O . ALA A 1 87 ? 10.965 -15.853 4.964 1.00 93.31 87 ALA A O 1
ATOM 680 N N . ARG A 1 88 ? 12.840 -14.698 4.530 1.00 92.00 88 ARG A N 1
ATOM 681 C CA . ARG A 1 88 ? 13.630 -15.297 5.620 1.00 92.00 88 ARG A CA 1
ATOM 682 C C . ARG A 1 88 ? 13.080 -14.935 6.995 1.00 92.00 88 ARG A C 1
ATOM 684 O O . ARG A 1 88 ? 12.932 -15.808 7.841 1.00 92.00 88 ARG A O 1
ATOM 691 N N . LEU A 1 89 ? 12.767 -13.659 7.222 1.00 93.38 89 LEU A N 1
ATOM 692 C CA . LEU A 1 89 ? 12.181 -13.199 8.488 1.00 93.38 89 LEU A CA 1
ATOM 693 C C . LEU A 1 89 ? 10.835 -13.878 8.784 1.00 93.38 89 LEU A C 1
ATOM 695 O O . LEU A 1 89 ? 10.513 -14.117 9.944 1.00 93.38 89 LEU A O 1
ATOM 699 N N . ALA A 1 90 ? 10.086 -14.233 7.740 1.00 93.00 90 ALA A N 1
ATOM 700 C CA . ALA A 1 90 ? 8.830 -14.966 7.827 1.00 93.00 90 ALA A CA 1
ATOM 701 C C . ALA A 1 90 ? 8.986 -16.505 7.824 1.00 93.00 90 ALA A C 1
ATOM 703 O O . ALA A 1 90 ? 7.982 -17.211 7.854 1.00 93.00 90 ALA A O 1
ATOM 704 N N . GLY A 1 91 ? 10.210 -17.048 7.765 1.00 91.06 91 GLY A N 1
ATOM 705 C CA . GLY A 1 91 ? 10.454 -18.498 7.772 1.00 91.06 91 GLY A CA 1
ATOM 706 C C . GLY A 1 91 ? 10.184 -19.226 6.444 1.00 91.06 91 GLY A C 1
ATOM 707 O O . GLY A 1 91 ? 9.972 -20.436 6.433 1.00 91.06 91 GLY A O 1
ATOM 708 N N . LEU A 1 92 ? 10.212 -18.526 5.305 1.00 87.69 92 LEU A N 1
ATOM 709 C CA . LEU A 1 92 ? 9.978 -19.066 3.952 1.00 87.69 92 LEU A CA 1
ATOM 710 C C . LEU A 1 92 ? 11.283 -19.481 3.221 1.00 87.69 92 LEU A C 1
ATOM 712 O O . LEU A 1 92 ? 11.386 -19.385 1.992 1.00 87.69 92 LEU A O 1
ATOM 716 N N . ASP A 1 93 ? 12.295 -19.946 3.959 1.00 70.62 93 ASP A N 1
ATOM 717 C CA . ASP A 1 93 ? 13.701 -20.071 3.519 1.00 70.62 93 ASP A CA 1
ATOM 718 C C . ASP A 1 93 ? 13.951 -20.967 2.286 1.00 70.62 93 ASP A C 1
ATOM 720 O O . ASP A 1 93 ? 14.910 -20.749 1.542 1.00 70.62 93 ASP A O 1
ATOM 724 N N . GLY A 1 94 ? 13.070 -21.932 1.998 1.00 67.50 94 GLY A N 1
ATOM 725 C CA . GLY A 1 94 ? 13.159 -22.801 0.812 1.00 67.50 94 GLY A CA 1
ATOM 726 C C . GLY A 1 94 ? 12.481 -22.250 -0.452 1.00 67.50 94 GLY A C 1
ATOM 727 O O . GLY A 1 94 ? 12.783 -22.685 -1.562 1.00 67.50 94 GLY A O 1
ATOM 728 N N . ALA A 1 95 ? 11.579 -21.279 -0.304 1.00 66.44 95 ALA A N 1
ATOM 729 C CA . ALA A 1 95 ? 10.748 -20.724 -1.376 1.00 66.44 95 ALA A CA 1
ATOM 730 C C . ALA A 1 95 ? 11.342 -19.449 -1.993 1.00 66.44 95 ALA A C 1
ATOM 732 O O . ALA A 1 95 ? 11.183 -19.186 -3.186 1.00 66.44 95 ALA A O 1
ATOM 733 N N . ALA A 1 96 ? 12.062 -18.673 -1.179 1.00 69.25 96 ALA A N 1
ATOM 734 C CA . ALA A 1 96 ? 12.428 -17.288 -1.465 1.00 69.25 96 ALA A CA 1
ATOM 735 C C . ALA A 1 96 ? 13.267 -17.079 -2.739 1.00 69.25 96 ALA A C 1
ATOM 737 O O . ALA A 1 96 ? 13.216 -16.018 -3.357 1.00 69.25 96 ALA A O 1
ATOM 738 N N . HIS A 1 97 ? 14.068 -18.070 -3.137 1.00 71.56 97 HIS A N 1
ATOM 739 C CA . HIS A 1 97 ? 14.929 -17.967 -4.318 1.00 71.56 97 HIS A CA 1
ATOM 740 C C . HIS A 1 97 ? 14.178 -18.175 -5.642 1.00 71.56 97 HIS A C 1
ATOM 742 O O . HIS A 1 97 ? 14.690 -17.753 -6.676 1.00 71.56 97 HIS A O 1
ATOM 748 N N . ARG A 1 98 ? 12.989 -18.796 -5.605 1.00 78.12 98 ARG A N 1
ATOM 749 C CA . ARG A 1 98 ? 12.145 -19.072 -6.781 1.00 78.12 98 ARG A CA 1
ATOM 750 C C . ARG A 1 98 ? 11.097 -17.992 -7.042 1.00 78.12 98 ARG A C 1
ATOM 752 O O . ARG A 1 98 ? 10.499 -17.993 -8.108 1.00 78.12 98 ARG A O 1
ATOM 759 N N . LEU A 1 99 ? 10.870 -17.096 -6.082 1.00 85.50 99 LEU A N 1
ATOM 760 C CA . LEU A 1 99 ? 9.923 -15.995 -6.228 1.00 85.50 99 LEU A CA 1
ATOM 761 C C . LEU A 1 99 ? 10.471 -14.964 -7.220 1.00 85.50 99 LEU A C 1
ATOM 763 O O . LEU A 1 99 ? 11.550 -14.400 -6.996 1.00 85.50 99 LEU A O 1
ATOM 767 N N . ASP A 1 100 ? 9.711 -14.673 -8.277 1.00 90.81 100 ASP A N 1
ATOM 768 C CA . ASP A 1 100 ? 9.935 -13.448 -9.040 1.00 90.81 100 ASP A CA 1
ATOM 769 C C . ASP A 1 100 ? 9.447 -12.264 -8.194 1.00 90.81 100 ASP A C 1
ATOM 771 O O . ASP A 1 100 ? 8.265 -12.107 -7.889 1.00 90.81 100 ASP A O 1
ATOM 775 N N . ALA A 1 101 ? 10.404 -11.446 -7.758 1.00 93.19 101 ALA A N 1
ATOM 776 C CA . ALA A 1 101 ? 10.133 -10.310 -6.893 1.00 93.19 101 ALA A CA 1
ATOM 777 C C . ALA A 1 101 ? 9.296 -9.224 -7.581 1.00 93.19 101 ALA A C 1
ATOM 779 O O . ALA A 1 101 ? 8.556 -8.532 -6.891 1.00 93.19 101 ALA A O 1
ATOM 780 N N . LEU A 1 102 ? 9.405 -9.054 -8.903 1.00 93.69 102 LEU A N 1
ATOM 781 C CA . LEU A 1 102 ? 8.607 -8.058 -9.618 1.00 93.69 102 LEU A CA 1
ATOM 782 C C . LEU A 1 102 ? 7.156 -8.520 -9.731 1.00 93.69 102 LEU A C 1
ATOM 784 O O . LEU A 1 102 ? 6.262 -7.733 -9.435 1.00 93.69 102 LEU A O 1
ATOM 788 N N . ASP A 1 103 ? 6.927 -9.799 -10.043 1.00 95.44 103 ASP A N 1
ATOM 789 C CA . ASP A 1 103 ? 5.576 -10.375 -10.056 1.00 95.44 103 ASP A CA 1
ATOM 790 C C . ASP A 1 103 ? 4.916 -10.316 -8.679 1.00 95.44 103 ASP A C 1
ATOM 792 O O . ASP A 1 103 ? 3.738 -9.970 -8.572 1.00 95.44 103 ASP A O 1
ATOM 796 N N . LEU A 1 104 ? 5.673 -10.612 -7.616 1.00 96.62 104 LEU A N 1
ATOM 797 C CA . LEU A 1 104 ? 5.168 -10.527 -6.248 1.00 96.62 104 LEU A CA 1
ATOM 798 C C . LEU A 1 104 ? 4.805 -9.085 -5.871 1.00 96.62 104 LEU A C 1
ATOM 800 O O . LEU A 1 104 ? 3.760 -8.862 -5.264 1.00 96.62 104 LEU A O 1
ATOM 804 N N . LEU A 1 105 ? 5.641 -8.106 -6.235 1.00 96.38 105 LEU A N 1
ATOM 805 C CA . LEU A 1 105 ? 5.363 -6.687 -5.995 1.00 96.38 105 LEU A CA 1
ATOM 806 C C . LEU A 1 105 ? 4.168 -6.193 -6.817 1.00 96.38 105 LEU A C 1
ATOM 808 O O . LEU A 1 105 ? 3.329 -5.478 -6.275 1.00 96.38 105 LEU A O 1
ATOM 812 N N . GLU A 1 106 ? 4.057 -6.582 -8.089 1.00 97.06 106 GLU A N 1
ATOM 813 C CA . GLU A 1 106 ? 2.905 -6.256 -8.937 1.00 97.06 106 GLU A CA 1
ATOM 814 C C . GLU A 1 106 ? 1.616 -6.808 -8.324 1.00 97.06 106 GLU A C 1
ATOM 816 O O . GLU A 1 106 ? 0.673 -6.050 -8.085 1.00 97.06 106 GLU A O 1
ATOM 821 N N . ALA A 1 107 ? 1.594 -8.101 -7.987 1.00 97.44 107 ALA A N 1
ATOM 822 C CA . ALA A 1 107 ? 0.451 -8.739 -7.344 1.00 97.44 107 ALA A CA 1
ATOM 823 C C . ALA A 1 107 ? 0.114 -8.069 -6.003 1.00 97.44 107 ALA A C 1
ATOM 825 O O . ALA A 1 107 ? -1.046 -7.752 -5.741 1.00 97.44 107 ALA A O 1
ATOM 826 N N . ALA A 1 108 ? 1.125 -7.761 -5.184 1.00 97.38 108 ALA A N 1
ATOM 827 C CA . ALA A 1 108 ? 0.939 -7.047 -3.930 1.00 97.38 108 ALA A CA 1
ATOM 828 C C . ALA A 1 108 ? 0.285 -5.685 -4.153 1.00 97.38 108 ALA A C 1
ATOM 830 O O . ALA A 1 108 ? -0.764 -5.429 -3.564 1.00 97.38 108 ALA A O 1
ATOM 831 N N . ILE A 1 109 ? 0.843 -4.816 -5.004 1.00 96.75 109 ILE A N 1
ATOM 832 C CA . ILE A 1 109 ? 0.327 -3.458 -5.252 1.00 96.75 109 ILE A CA 1
ATOM 833 C C . ILE A 1 109 ? -1.130 -3.510 -5.723 1.00 96.75 109 ILE A C 1
ATOM 835 O O . ILE A 1 109 ? -1.958 -2.791 -5.154 1.00 96.75 109 ILE A O 1
ATOM 839 N N . ARG A 1 110 ? -1.446 -4.429 -6.646 1.00 96.75 110 ARG A N 1
ATOM 840 C CA . ARG A 1 110 ? -2.806 -4.701 -7.143 1.00 96.75 110 ARG A CA 1
ATOM 841 C C . ARG A 1 110 ? -3.764 -5.240 -6.077 1.00 96.75 110 ARG A C 1
ATOM 843 O O . ARG A 1 110 ? -4.969 -5.217 -6.300 1.00 96.75 110 ARG A O 1
ATOM 850 N N . GLN A 1 111 ? -3.258 -5.681 -4.923 1.00 95.56 111 GLN A N 1
ATOM 851 C CA . GLN A 1 111 ? -3.994 -6.393 -3.864 1.00 95.56 111 GLN A CA 1
ATOM 852 C C . GLN A 1 111 ? -4.507 -7.759 -4.340 1.00 95.56 111 GLN A C 1
ATOM 854 O O . GLN A 1 111 ? -5.602 -8.184 -3.979 1.00 95.56 111 GLN A O 1
ATOM 859 N N . ASP A 1 112 ? -3.719 -8.423 -5.191 1.00 95.56 112 ASP A N 1
ATOM 860 C CA . ASP A 1 112 ? -4.082 -9.657 -5.873 1.00 95.56 112 ASP A CA 1
ATOM 861 C C . ASP A 1 112 ? -3.706 -10.930 -5.131 1.00 95.56 112 ASP A C 1
ATOM 863 O O . ASP A 1 112 ? -2.787 -11.650 -5.513 1.00 95.56 112 ASP A O 1
ATOM 867 N N . ASP A 1 113 ? -4.467 -11.206 -4.075 1.00 94.62 113 ASP A N 1
ATOM 868 C CA . ASP A 1 113 ? -4.318 -12.388 -3.229 1.00 94.62 113 ASP A CA 1
ATOM 869 C C . ASP A 1 113 ? -4.302 -13.699 -4.025 1.00 94.62 113 ASP A C 1
ATOM 871 O O . ASP A 1 113 ? -3.486 -14.565 -3.732 1.00 94.62 113 ASP A O 1
ATOM 875 N N . ALA A 1 114 ? -5.124 -13.836 -5.072 1.00 94.50 114 ALA A N 1
ATOM 876 C CA . ALA A 1 114 ? -5.144 -15.044 -5.897 1.00 94.50 114 ALA A CA 1
ATOM 877 C C . ALA A 1 114 ? -3.830 -15.232 -6.674 1.00 94.50 114 ALA A C 1
ATOM 879 O O . ALA A 1 114 ? -3.298 -16.342 -6.749 1.00 94.50 114 ALA A O 1
ATOM 880 N N . ARG A 1 115 ? -3.269 -14.145 -7.220 1.00 94.94 115 ARG A N 1
ATOM 881 C CA . ARG A 1 115 ? -1.958 -14.181 -7.882 1.00 94.94 115 ARG A CA 1
ATOM 882 C C . ARG A 1 115 ? -0.828 -14.409 -6.880 1.00 94.94 115 ARG A C 1
ATOM 884 O O . ARG A 1 115 ? 0.104 -15.139 -7.200 1.00 94.94 115 ARG A O 1
ATOM 891 N N . ILE A 1 116 ? -0.906 -13.842 -5.675 1.00 95.44 116 ILE A N 1
ATOM 892 C CA . ILE A 1 116 ? 0.077 -14.101 -4.612 1.00 95.44 116 ILE A CA 1
ATOM 893 C C . ILE A 1 116 ? 0.035 -15.574 -4.189 1.00 95.44 116 ILE A C 1
ATOM 895 O O . ILE A 1 116 ? 1.084 -16.209 -4.093 1.00 95.44 116 ILE A O 1
ATOM 899 N N . ASP A 1 117 ? -1.157 -16.137 -4.003 1.00 94.81 117 ASP A N 1
ATOM 900 C CA . ASP A 1 117 ? -1.343 -17.545 -3.656 1.00 94.81 117 ASP A CA 1
ATOM 901 C C . ASP A 1 117 ? -0.775 -18.471 -4.741 1.00 94.81 117 ASP A C 1
ATOM 903 O O . ASP A 1 117 ? -0.132 -19.468 -4.422 1.00 94.81 117 ASP A O 1
ATOM 907 N N . ALA A 1 118 ? -0.922 -18.114 -6.021 1.00 93.44 118 ALA A N 1
ATOM 908 C CA . ALA A 1 118 ? -0.335 -18.865 -7.132 1.00 93.44 118 ALA A CA 1
ATOM 909 C C . ALA A 1 118 ? 1.208 -18.827 -7.160 1.00 93.44 118 ALA A C 1
ATOM 911 O O . ALA A 1 118 ? 1.836 -19.740 -7.697 1.00 93.44 118 ALA A O 1
ATOM 912 N N . LEU A 1 119 ? 1.830 -17.796 -6.576 1.00 90.81 119 LEU A N 1
ATOM 913 C CA . LEU A 1 119 ? 3.286 -17.703 -6.405 1.00 90.81 119 LEU A CA 1
ATOM 914 C C . LEU A 1 119 ? 3.780 -18.456 -5.157 1.00 90.81 119 LEU A C 1
ATOM 916 O O . LEU A 1 119 ? 4.988 -18.673 -5.001 1.00 90.81 119 LEU A O 1
ATOM 920 N N . ALA A 1 120 ? 2.877 -18.845 -4.253 1.00 88.56 120 ALA A N 1
ATOM 921 C CA . ALA A 1 120 ? 3.238 -19.519 -3.019 1.00 88.56 120 ALA A CA 1
ATOM 922 C C . ALA A 1 120 ? 3.770 -20.925 -3.298 1.00 88.56 120 ALA A C 1
ATOM 924 O O . ALA A 1 120 ? 3.129 -21.763 -3.921 1.00 88.56 120 ALA A O 1
ATOM 925 N N . THR A 1 121 ? 4.959 -21.212 -2.770 1.00 80.00 121 THR A N 1
ATOM 926 C CA . THR A 1 121 ? 5.497 -22.584 -2.717 1.00 80.00 121 THR A CA 1
ATOM 927 C C . THR A 1 121 ? 5.462 -23.164 -1.296 1.00 80.00 121 THR A C 1
ATOM 929 O O . THR A 1 121 ? 6.043 -24.217 -1.045 1.00 80.00 121 THR A O 1
ATOM 932 N N . GLY A 1 122 ? 4.782 -22.469 -0.378 1.00 81.88 122 GLY A N 1
ATOM 933 C CA . GLY A 1 122 ? 4.591 -22.794 1.037 1.00 81.88 122 GLY A CA 1
ATOM 934 C C . GLY A 1 122 ? 3.242 -22.248 1.513 1.00 81.88 122 GLY A C 1
ATOM 935 O O . GLY A 1 122 ? 2.287 -22.275 0.745 1.00 81.88 122 GLY A O 1
ATOM 936 N N . ASP A 1 123 ? 3.162 -21.735 2.743 1.00 89.25 123 ASP A N 1
ATOM 937 C CA . ASP A 1 123 ? 1.928 -21.137 3.272 1.00 89.25 123 ASP A CA 1
ATOM 938 C C . ASP A 1 123 ? 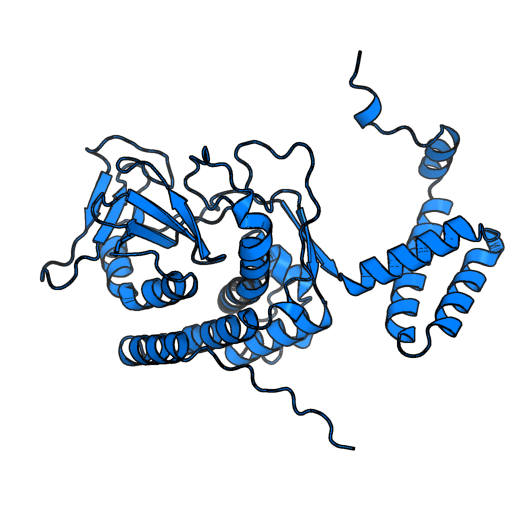1.537 -19.857 2.498 1.00 89.25 123 ASP A C 1
ATOM 940 O O . ASP A 1 123 ? 2.261 -18.853 2.572 1.00 89.25 123 ASP A O 1
ATOM 944 N N . PRO A 1 124 ? 0.398 -19.859 1.775 1.00 92.69 124 PRO A N 1
ATOM 945 C CA . PRO A 1 124 ? -0.049 -18.693 1.022 1.00 92.69 124 PRO A CA 1
ATOM 946 C C . PRO A 1 124 ? -0.350 -17.492 1.925 1.00 92.69 124 PRO A C 1
ATOM 948 O O . PRO A 1 124 ? -0.064 -16.357 1.549 1.00 92.69 124 PRO A O 1
ATOM 951 N N . SER A 1 125 ? -0.844 -17.720 3.147 1.00 93.44 125 SER A N 1
ATOM 952 C CA . SER A 1 125 ? -1.220 -16.632 4.058 1.00 93.44 125 SER A CA 1
ATOM 953 C C . SER A 1 125 ? 0.002 -15.843 4.544 1.00 93.44 125 SER A C 1
ATOM 955 O O . SER A 1 125 ? 0.020 -14.611 4.471 1.00 93.44 125 SER A O 1
ATOM 957 N N . THR A 1 126 ? 1.080 -16.540 4.912 1.00 94.06 126 THR A N 1
ATOM 958 C CA . THR A 1 126 ? 2.380 -15.922 5.210 1.00 94.06 126 THR A CA 1
ATOM 959 C C . THR A 1 126 ? 2.941 -15.177 3.997 1.00 94.06 126 THR A C 1
ATOM 961 O O . THR A 1 126 ? 3.434 -14.054 4.143 1.00 94.06 126 THR A O 1
ATOM 964 N N . LEU A 1 127 ? 2.846 -15.745 2.785 1.00 95.25 127 LEU A N 1
ATOM 965 C CA . LEU A 1 127 ? 3.333 -15.057 1.585 1.00 95.25 127 LEU A CA 1
ATOM 966 C C . LEU A 1 127 ? 2.544 -13.775 1.297 1.00 95.25 127 LEU A C 1
ATOM 968 O O . LEU A 1 127 ? 3.159 -12.781 0.916 1.00 95.25 127 LEU A O 1
ATOM 972 N N . ARG A 1 128 ? 1.226 -13.747 1.527 1.00 95.81 128 ARG A N 1
ATOM 973 C CA . ARG A 1 128 ? 0.427 -12.515 1.415 1.00 95.81 128 ARG A CA 1
ATOM 974 C C . ARG A 1 128 ? 0.931 -11.422 2.345 1.00 95.81 128 ARG A C 1
ATOM 976 O O . ARG A 1 128 ? 1.133 -10.298 1.890 1.00 95.81 128 ARG A O 1
ATOM 983 N N . VAL A 1 129 ? 1.220 -11.743 3.607 1.00 95.31 129 VAL A N 1
ATOM 984 C CA . VAL A 1 129 ? 1.798 -10.772 4.555 1.00 95.31 129 VAL A CA 1
ATOM 985 C C . VAL A 1 129 ? 3.150 -10.263 4.051 1.00 95.31 129 VAL A C 1
ATOM 987 O O . VAL A 1 129 ? 3.363 -9.051 3.976 1.00 95.31 129 VAL A O 1
ATOM 990 N N . VAL A 1 130 ? 4.039 -11.169 3.634 1.00 96.25 130 VAL A N 1
ATOM 991 C CA . VAL A 1 130 ? 5.352 -10.814 3.071 1.00 96.25 130 VAL A CA 1
ATOM 992 C C . VAL A 1 130 ? 5.205 -9.915 1.844 1.00 96.25 130 VAL A C 1
ATOM 994 O O . VAL A 1 130 ? 5.899 -8.908 1.750 1.00 96.25 130 VAL A O 1
ATOM 997 N N . ALA A 1 131 ? 4.293 -10.236 0.928 1.00 96.94 131 ALA A N 1
ATOM 998 C CA . ALA A 1 131 ? 4.053 -9.484 -0.297 1.00 96.94 131 ALA A CA 1
ATOM 999 C C . ALA A 1 131 ? 3.555 -8.061 0.003 1.00 96.94 131 ALA A C 1
ATOM 1001 O O . ALA A 1 131 ? 4.082 -7.090 -0.545 1.00 96.94 131 ALA A O 1
ATOM 1002 N N . GLN A 1 132 ? 2.590 -7.918 0.918 1.00 96.06 132 GLN A N 1
ATOM 1003 C CA . GLN A 1 132 ? 2.062 -6.606 1.299 1.00 96.06 132 GLN A CA 1
ATOM 1004 C C . GLN A 1 132 ? 3.125 -5.729 1.968 1.00 96.06 132 GLN A C 1
ATOM 1006 O O . GLN A 1 132 ? 3.223 -4.544 1.645 1.00 96.06 132 GLN A O 1
ATOM 1011 N N . VAL A 1 133 ? 3.965 -6.300 2.838 1.00 96.94 133 VAL A N 1
ATOM 1012 C CA . VAL A 1 133 ? 5.081 -5.574 3.465 1.00 96.94 133 VAL A CA 1
ATOM 1013 C C . VAL A 1 133 ? 6.188 -5.257 2.448 1.00 96.94 133 VAL A C 1
ATOM 1015 O O . VAL A 1 133 ? 6.747 -4.160 2.468 1.00 96.94 133 VAL A O 1
ATOM 1018 N N . ALA A 1 134 ? 6.461 -6.164 1.504 1.00 96.19 134 ALA A N 1
ATOM 1019 C CA . ALA A 1 134 ? 7.449 -5.966 0.444 1.00 96.19 134 ALA A CA 1
ATOM 1020 C C . ALA A 1 134 ? 7.123 -4.767 -0.457 1.00 96.19 134 ALA A C 1
ATOM 1022 O O . ALA A 1 134 ? 8.036 -4.099 -0.941 1.00 96.19 134 ALA A O 1
ATOM 1023 N N . ALA A 1 135 ? 5.836 -4.474 -0.662 1.00 96.06 135 ALA A N 1
ATOM 1024 C CA . ALA A 1 135 ? 5.385 -3.349 -1.476 1.00 96.06 135 ALA A CA 1
ATOM 1025 C C . ALA A 1 135 ? 5.549 -1.978 -0.793 1.00 96.06 135 ALA A C 1
ATOM 1027 O O . ALA A 1 135 ? 5.537 -0.959 -1.486 1.00 96.06 135 ALA A O 1
ATOM 1028 N N . VAL A 1 136 ? 5.714 -1.919 0.536 1.00 95.44 136 VAL A N 1
ATOM 1029 C CA . VAL A 1 136 ? 5.730 -0.657 1.304 1.00 95.44 136 VAL A CA 1
ATOM 1030 C C . VAL A 1 136 ? 6.816 0.323 0.836 1.00 95.44 136 VAL A C 1
ATOM 1032 O O . VAL A 1 136 ? 6.462 1.477 0.580 1.00 95.44 136 VAL A O 1
ATOM 1035 N N . PRO A 1 137 ? 8.098 -0.064 0.655 1.00 94.25 137 PRO A N 1
ATOM 1036 C CA . PRO A 1 137 ? 9.133 0.880 0.224 1.00 94.25 137 PRO A CA 1
ATOM 1037 C C . PRO A 1 137 ? 8.836 1.510 -1.137 1.00 94.25 137 PRO A C 1
ATOM 1039 O O . PRO A 1 137 ? 8.983 2.722 -1.307 1.00 94.25 137 PRO A O 1
ATOM 1042 N N . LEU A 1 138 ? 8.346 0.701 -2.080 1.00 93.69 138 LEU A N 1
ATOM 1043 C CA . LEU A 1 138 ? 7.964 1.150 -3.414 1.00 93.69 138 LEU A CA 1
ATOM 1044 C C . LEU A 1 138 ? 6.750 2.083 -3.369 1.00 93.69 138 LEU A C 1
ATOM 1046 O O . LEU A 1 138 ? 6.798 3.194 -3.890 1.00 93.69 138 LEU A O 1
ATOM 1050 N N . LEU A 1 139 ? 5.681 1.673 -2.684 1.00 95.12 139 LEU A N 1
ATOM 1051 C CA . LEU A 1 139 ? 4.479 2.488 -2.513 1.00 95.12 139 LEU A CA 1
ATOM 1052 C C . LEU A 1 139 ? 4.779 3.809 -1.801 1.00 95.12 139 LEU A C 1
ATOM 1054 O O . LEU A 1 139 ? 4.179 4.835 -2.128 1.00 95.12 139 LEU A O 1
ATOM 1058 N N . ARG A 1 140 ? 5.716 3.808 -0.846 1.00 93.56 140 ARG A N 1
ATOM 1059 C CA . ARG A 1 140 ? 6.149 5.021 -0.157 1.00 93.56 140 ARG A CA 1
ATOM 1060 C C . ARG A 1 140 ? 6.965 5.931 -1.066 1.00 93.56 140 ARG A C 1
ATOM 1062 O O . ARG A 1 140 ? 6.763 7.143 -1.003 1.00 93.56 140 ARG A O 1
ATOM 1069 N N . ALA A 1 141 ? 7.834 5.381 -1.911 1.00 92.19 141 ALA A N 1
ATOM 1070 C CA . ALA A 1 141 ? 8.525 6.155 -2.938 1.00 92.19 141 ALA A CA 1
ATOM 1071 C C . ALA A 1 141 ? 7.520 6.813 -3.897 1.00 92.19 141 ALA A C 1
ATOM 1073 O O . ALA A 1 141 ? 7.545 8.032 -4.055 1.00 92.19 141 ALA A O 1
ATOM 1074 N N . CYS A 1 142 ? 6.541 6.062 -4.416 1.00 92.75 142 CYS A N 1
ATOM 1075 C CA . CYS A 1 142 ? 5.474 6.631 -5.245 1.00 92.75 142 CYS A CA 1
ATOM 1076 C C . CYS A 1 142 ? 4.694 7.732 -4.503 1.00 92.75 142 CYS A C 1
ATOM 1078 O O . CYS A 1 142 ? 4.493 8.817 -5.045 1.00 92.75 142 CYS A O 1
ATOM 1080 N N . ALA A 1 143 ? 4.309 7.503 -3.242 1.00 93.06 143 ALA A N 1
ATOM 1081 C CA . ALA A 1 143 ? 3.594 8.491 -2.431 1.00 93.06 143 ALA A CA 1
ATOM 1082 C C . ALA A 1 143 ? 4.385 9.797 -2.258 1.00 93.06 143 ALA A C 1
ATOM 1084 O O . ALA A 1 143 ? 3.808 10.879 -2.346 1.00 93.06 143 ALA A O 1
ATOM 1085 N N . ARG A 1 144 ? 5.702 9.714 -2.024 1.00 90.56 144 ARG A N 1
ATOM 1086 C CA . ARG A 1 144 ? 6.566 10.899 -1.904 1.00 90.56 144 ARG A CA 1
ATOM 1087 C C . ARG A 1 144 ? 6.643 11.685 -3.208 1.00 90.56 144 ARG A C 1
ATOM 1089 O O . ARG A 1 144 ? 6.686 12.911 -3.158 1.00 90.56 144 ARG A O 1
ATOM 1096 N N . THR A 1 145 ? 6.669 10.996 -4.345 1.00 88.94 145 THR A N 1
ATOM 1097 C CA . THR A 1 145 ? 6.996 11.648 -5.613 1.00 88.94 145 THR A CA 1
ATOM 1098 C C . THR A 1 145 ? 5.782 12.172 -6.371 1.00 88.94 145 THR A C 1
ATOM 1100 O O . THR A 1 145 ? 5.818 13.304 -6.854 1.00 88.94 145 THR A O 1
ATOM 1103 N N . ILE A 1 146 ? 4.703 11.387 -6.431 1.00 90.44 146 ILE A N 1
ATOM 1104 C CA . ILE A 1 146 ? 3.479 11.728 -7.178 1.00 90.44 146 ILE A CA 1
ATOM 1105 C C . ILE A 1 146 ? 2.270 11.989 -6.271 1.00 90.44 146 ILE A C 1
ATOM 1107 O O . ILE A 1 146 ? 1.222 12.412 -6.739 1.00 90.44 146 ILE A O 1
ATOM 1111 N N . GLY A 1 147 ? 2.381 11.791 -4.951 1.00 90.44 147 GLY A N 1
ATOM 1112 C CA . GLY A 1 147 ? 1.254 11.998 -4.030 1.00 90.44 147 GLY A CA 1
ATOM 1113 C C . GLY A 1 147 ? 0.736 13.441 -3.981 1.00 90.44 147 GLY A C 1
ATOM 1114 O O . GLY A 1 147 ? -0.417 13.665 -3.627 1.00 90.44 147 GLY A O 1
ATOM 1115 N N . LYS A 1 148 ? 1.559 14.419 -4.379 1.00 90.56 148 LYS A N 1
ATOM 1116 C CA . LYS A 1 148 ? 1.154 15.828 -4.528 1.00 90.56 148 LYS A CA 1
ATOM 1117 C C . LYS A 1 148 ? 0.181 16.065 -5.692 1.00 90.56 148 LYS A C 1
ATOM 1119 O O . LYS A 1 148 ? -0.478 17.097 -5.708 1.00 90.56 148 LYS A O 1
ATOM 1124 N N . ASP A 1 149 ? 0.089 15.119 -6.627 1.00 90.31 149 ASP A N 1
ATOM 1125 C CA . ASP A 1 149 ? -0.776 15.206 -7.808 1.00 90.31 149 ASP A CA 1
ATOM 1126 C C . ASP A 1 149 ? -2.195 14.682 -7.517 1.00 90.31 149 ASP A C 1
ATOM 1128 O O . ASP A 1 149 ? -3.053 14.650 -8.400 1.00 90.31 149 ASP A O 1
ATOM 1132 N N . VAL A 1 150 ? -2.469 14.263 -6.273 1.00 89.88 150 VAL A N 1
ATOM 1133 C CA . VAL A 1 150 ? -3.819 13.889 -5.842 1.00 89.88 150 VAL A CA 1
ATOM 1134 C C . VAL A 1 150 ? -4.745 15.096 -5.951 1.00 89.88 150 VAL A C 1
ATOM 1136 O O . VAL A 1 150 ? -4.477 16.167 -5.408 1.00 89.88 150 VAL A O 1
ATOM 1139 N N . SER A 1 151 ? -5.881 14.892 -6.615 1.00 88.50 151 SER A N 1
ATOM 1140 C CA . SER A 1 151 ? -6.924 15.906 -6.722 1.00 88.50 151 SER A CA 1
ATOM 1141 C C . SER A 1 151 ? -7.434 16.327 -5.342 1.00 88.50 151 SER A C 1
ATOM 1143 O O . SER A 1 151 ? -7.837 15.491 -4.533 1.00 88.50 151 SER A O 1
ATOM 1145 N N . ALA A 1 152 ? -7.528 17.637 -5.106 1.00 87.00 152 ALA A N 1
ATOM 1146 C CA . ALA A 1 152 ? -8.206 18.184 -3.928 1.00 87.00 152 ALA A CA 1
ATOM 1147 C C . ALA A 1 152 ? -9.707 17.821 -3.887 1.00 87.00 152 ALA A C 1
ATOM 1149 O O . ALA A 1 152 ? -10.336 17.889 -2.836 1.00 87.00 152 ALA A O 1
ATOM 1150 N N . ALA A 1 153 ? -10.278 17.414 -5.026 1.00 88.31 153 ALA A N 1
ATOM 1151 C CA . ALA A 1 153 ? -11.644 16.920 -5.152 1.00 88.31 153 ALA A CA 1
ATOM 1152 C C . ALA A 1 153 ? -11.726 15.383 -5.081 1.00 88.31 153 ALA A C 1
ATOM 1154 O O . ALA A 1 153 ? -12.677 14.794 -5.596 1.00 88.31 153 ALA A O 1
ATOM 1155 N N . TRP A 1 154 ? -10.761 14.709 -4.447 1.00 93.69 154 TRP A N 1
ATOM 1156 C CA . TRP A 1 154 ? -10.834 13.265 -4.224 1.00 93.69 154 TRP A CA 1
ATOM 1157 C C . TRP A 1 154 ? -11.847 12.909 -3.134 1.00 93.69 154 TRP A C 1
ATOM 1159 O O . TRP A 1 154 ? -11.641 13.199 -1.960 1.00 93.69 154 TRP A O 1
ATOM 1169 N N . TRP A 1 155 ? -12.961 12.291 -3.530 1.00 89.56 155 TRP A N 1
ATOM 1170 C CA . TRP A 1 155 ? -14.071 11.952 -2.626 1.00 89.56 155 TRP A CA 1
ATOM 1171 C C . TRP A 1 155 ? -14.270 10.445 -2.494 1.00 89.56 155 TRP A C 1
ATOM 1173 O O . TRP A 1 155 ? -15.233 9.993 -1.876 1.00 89.56 155 TRP A O 1
ATOM 1183 N N . GLU A 1 156 ? -13.384 9.636 -3.061 1.00 95.38 156 GLU A N 1
ATOM 1184 C CA . GLU A 1 156 ? -13.495 8.190 -2.946 1.00 95.38 156 GLU A CA 1
ATOM 1185 C C . GLU A 1 156 ? -13.030 7.712 -1.571 1.00 95.38 156 GLU A C 1
ATOM 1187 O O . GLU A 1 156 ? -12.165 8.304 -0.919 1.00 95.38 156 GLU A O 1
ATOM 1192 N N . GLY A 1 157 ? -13.653 6.639 -1.088 1.00 96.38 157 GLY A N 1
ATOM 1193 C CA . GLY A 1 157 ? -13.333 6.093 0.229 1.00 96.38 157 GLY A CA 1
ATOM 1194 C C . GLY A 1 157 ? -12.074 5.229 0.254 1.00 96.38 157 GLY A C 1
ATOM 1195 O O . GLY A 1 157 ? -11.645 4.830 1.330 1.00 96.38 157 GLY A O 1
ATOM 1196 N N . TYR A 1 158 ? -11.471 4.959 -0.903 1.00 97.69 158 TYR A N 1
ATOM 1197 C CA . TYR A 1 158 ? -10.194 4.269 -1.048 1.00 97.69 158 TYR A CA 1
ATOM 1198 C C . TYR A 1 158 ? -9.050 5.244 -1.341 1.00 97.69 158 TYR A C 1
ATOM 1200 O O . TYR A 1 158 ? -9.244 6.394 -1.741 1.00 97.69 158 TYR A O 1
ATOM 1208 N N . CYS A 1 159 ? -7.831 4.754 -1.133 1.00 97.75 159 CYS A N 1
ATOM 1209 C CA . CYS A 1 159 ? -6.612 5.527 -1.254 1.00 97.75 159 CYS A CA 1
ATOM 1210 C C . CYS A 1 159 ? -6.448 6.104 -2.671 1.00 97.75 159 CYS A C 1
ATOM 1212 O O . CYS A 1 159 ? -6.421 5.327 -3.631 1.00 97.75 159 CYS A O 1
ATOM 1214 N N . PRO A 1 160 ? -6.219 7.424 -2.807 1.00 97.38 160 PRO A N 1
ATOM 1215 C CA . PRO A 1 160 ? -6.029 8.070 -4.103 1.00 97.38 160 PRO A CA 1
ATOM 1216 C C . PRO A 1 160 ? -4.744 7.660 -4.815 1.00 97.38 160 PRO A C 1
ATOM 1218 O O . PRO A 1 160 ? -4.588 7.977 -5.980 1.00 97.38 160 PRO A O 1
ATOM 1221 N N . LEU A 1 161 ? -3.806 6.986 -4.146 1.00 96.19 161 LEU A N 1
ATOM 1222 C CA . LEU A 1 161 ? -2.569 6.516 -4.771 1.00 96.19 161 LEU A CA 1
ATOM 1223 C C . LEU A 1 161 ? -2.677 5.053 -5.206 1.00 96.19 161 LEU A C 1
ATOM 1225 O O . LEU A 1 161 ? -2.468 4.751 -6.372 1.00 96.19 161 LEU A O 1
ATOM 1229 N N . CYS A 1 162 ? -2.989 4.149 -4.272 1.00 96.75 162 CYS A N 1
ATOM 1230 C CA . CYS A 1 162 ? -2.888 2.699 -4.489 1.00 96.75 162 CYS A CA 1
ATOM 1231 C C . CYS A 1 162 ? -4.227 1.948 -4.469 1.00 96.75 162 CYS A C 1
ATOM 1233 O O . CYS A 1 162 ? -4.227 0.722 -4.522 1.00 96.75 162 CYS A O 1
ATOM 1235 N N . GLY A 1 163 ? -5.360 2.642 -4.314 1.00 97.00 163 GLY A N 1
ATOM 1236 C CA . GLY A 1 163 ? -6.686 2.011 -4.349 1.00 97.00 163 GLY A CA 1
ATOM 1237 C C . GLY A 1 163 ? -7.043 1.140 -3.139 1.00 97.00 163 GLY A C 1
ATOM 1238 O O . GLY A 1 163 ? -8.079 0.481 -3.136 1.00 97.00 163 GLY A O 1
ATOM 1239 N N . ALA A 1 164 ? -6.208 1.100 -2.100 1.00 97.44 164 ALA A N 1
ATOM 1240 C CA . ALA A 1 164 ? -6.490 0.333 -0.888 1.00 97.44 164 ALA A CA 1
ATOM 1241 C C . ALA A 1 164 ? -7.527 1.015 0.010 1.00 97.44 164 ALA A C 1
ATOM 1243 O O . ALA A 1 164 ? -7.607 2.244 0.059 1.00 97.44 164 ALA A O 1
ATOM 1244 N N . TRP A 1 165 ? -8.271 0.220 0.776 1.00 97.69 165 TRP A N 1
ATOM 1245 C CA . TRP A 1 165 ? -9.108 0.747 1.851 1.00 97.69 165 TRP A CA 1
ATOM 1246 C C . TRP A 1 165 ? -8.275 1.452 2.934 1.00 97.69 165 TRP A C 1
ATOM 1248 O O . TRP A 1 165 ? -7.084 1.158 3.097 1.00 97.69 165 TRP A O 1
ATOM 1258 N N . PRO A 1 166 ? -8.870 2.408 3.668 1.00 97.44 166 PRO A N 1
ATOM 1259 C CA . PRO A 1 166 ? -8.193 3.083 4.760 1.00 97.44 166 PRO A CA 1
ATOM 1260 C C . PRO A 1 166 ? -7.950 2.123 5.923 1.00 97.44 166 PRO A C 1
ATOM 1262 O O . PRO A 1 166 ? -8.798 1.300 6.259 1.00 97.44 166 PRO A O 1
ATOM 1265 N N . THR A 1 167 ? -6.796 2.275 6.561 1.00 96.81 167 THR A N 1
ATOM 1266 C CA . THR A 1 167 ? -6.447 1.569 7.799 1.00 96.81 167 THR A CA 1
ATOM 1267 C C . THR A 1 167 ? -6.974 2.323 9.017 1.00 96.81 167 THR A C 1
ATOM 1269 O O . THR A 1 167 ? -7.424 1.714 9.982 1.00 96.81 167 THR A O 1
ATOM 1272 N N . LEU A 1 168 ? -6.942 3.657 8.958 1.00 96.38 168 LEU A N 1
ATOM 1273 C CA . LEU A 1 168 ? -7.271 4.537 10.074 1.00 96.38 168 LEU A CA 1
ATOM 1274 C C . LEU A 1 168 ? -8.028 5.773 9.575 1.00 96.38 168 LEU A C 1
ATOM 1276 O O . LEU A 1 168 ? -7.699 6.328 8.525 1.00 96.38 168 LEU A O 1
ATOM 1280 N N . ALA A 1 169 ? -9.008 6.221 10.352 1.00 96.06 169 ALA A N 1
ATOM 1281 C CA . ALA A 1 169 ? -9.603 7.545 10.275 1.00 96.06 169 ALA A CA 1
ATOM 1282 C C . ALA A 1 169 ? -8.966 8.449 11.344 1.00 96.06 169 ALA A C 1
ATOM 1284 O O . ALA A 1 169 ? -9.138 8.267 12.546 1.00 96.06 169 ALA A O 1
ATOM 1285 N N . GLU A 1 170 ? -8.197 9.430 10.906 1.00 95.50 170 GLU A N 1
ATOM 1286 C CA . GLU A 1 170 ? -7.523 10.404 11.750 1.00 95.50 170 GLU A CA 1
ATOM 1287 C C . GLU A 1 170 ? -8.387 11.670 11.879 1.00 95.50 170 GLU A C 1
ATOM 1289 O O . GLU A 1 170 ? -8.732 12.305 10.882 1.00 95.50 170 GLU A O 1
ATOM 1294 N N . PHE A 1 171 ? -8.730 12.064 13.105 1.00 94.81 171 PHE A N 1
ATOM 1295 C CA . PHE A 1 171 ? -9.468 13.297 13.393 1.00 94.81 171 PHE A CA 1
ATOM 1296 C C . PHE A 1 171 ? -8.500 14.387 13.827 1.00 94.81 171 PHE A C 1
ATOM 1298 O O . PHE A 1 171 ? -8.142 14.491 15.002 1.00 94.81 171 PHE A O 1
ATOM 1305 N N . ARG A 1 172 ? -8.065 15.187 12.856 1.00 93.94 172 ARG A N 1
ATOM 1306 C CA . ARG A 1 172 ? -6.901 16.058 13.000 1.00 93.94 172 ARG A CA 1
ATOM 1307 C C . ARG A 1 172 ? -7.264 17.474 13.431 1.00 93.94 172 ARG A C 1
ATOM 1309 O O . ARG A 1 172 ? -8.129 18.122 12.835 1.00 93.94 172 ARG A O 1
ATOM 1316 N N . GLY A 1 173 ? -6.497 17.984 14.388 1.00 91.81 173 GLY A N 1
ATOM 1317 C CA . GLY A 1 173 ? -6.518 19.379 14.812 1.00 91.81 173 GLY A CA 1
ATOM 1318 C C . GLY A 1 173 ? -7.782 19.764 15.582 1.00 91.81 173 GLY A C 1
ATOM 1319 O O . GLY A 1 173 ? -8.635 18.935 15.898 1.00 91.81 173 GLY A O 1
ATOM 1320 N N . LEU A 1 174 ? -7.909 21.056 15.889 1.00 88.88 174 LEU A N 1
ATOM 1321 C CA . LEU A 1 174 ? -9.026 21.581 16.687 1.00 88.88 174 LEU A CA 1
ATOM 1322 C C . LEU A 1 174 ? -10.373 21.476 15.962 1.00 88.88 174 LEU A C 1
ATOM 1324 O O . LEU A 1 174 ? -11.383 21.173 16.588 1.00 88.88 174 LEU A O 1
ATOM 1328 N N . GLU A 1 175 ? -10.369 21.667 14.640 1.00 87.62 175 GLU A N 1
ATOM 1329 C CA . GLU A 1 175 ? -11.548 21.496 13.779 1.00 87.62 175 GLU A CA 1
ATOM 1330 C C . GLU A 1 175 ? -11.934 20.022 13.594 1.00 87.62 175 GLU A C 1
ATOM 1332 O O . GLU A 1 175 ? -12.998 19.728 13.052 1.00 87.62 175 GLU A O 1
ATOM 1337 N N . ARG A 1 176 ? -11.074 19.092 14.041 1.00 90.31 176 ARG A N 1
ATOM 1338 C CA . ARG A 1 176 ? -11.252 17.640 13.929 1.00 90.31 176 ARG A CA 1
ATOM 1339 C C . ARG A 1 176 ? -11.635 17.213 12.512 1.00 90.31 176 ARG A C 1
ATOM 1341 O O . ARG A 1 176 ? -12.545 16.408 12.320 1.00 90.31 176 ARG A O 1
ATOM 1348 N N . LYS A 1 177 ? -10.947 17.744 11.500 1.00 93.69 177 LYS A N 1
ATOM 1349 C CA . LYS A 1 177 ? -11.145 17.301 10.112 1.00 93.69 177 LYS A CA 1
ATOM 1350 C C . LYS A 1 177 ? -10.868 15.806 10.015 1.00 93.69 177 LYS A C 1
ATOM 1352 O O . LYS A 1 177 ? -9.915 15.324 10.628 1.00 93.69 177 LYS A O 1
ATOM 1357 N N . ARG A 1 178 ? -11.702 15.082 9.269 1.00 95.25 178 ARG A N 1
ATOM 1358 C CA . ARG A 1 178 ? -11.596 13.628 9.132 1.00 95.25 178 ARG A CA 1
ATOM 1359 C C . ARG A 1 178 ? -10.701 13.288 7.948 1.00 95.25 178 ARG A C 1
ATOM 1361 O O . ARG A 1 178 ? -11.019 13.604 6.805 1.00 95.25 178 ARG A O 1
ATOM 1368 N N . TRP A 1 179 ? -9.589 12.634 8.241 1.00 96.12 179 TRP A N 1
ATOM 1369 C CA . TRP A 1 179 ? -8.589 12.205 7.276 1.00 96.12 179 TRP A CA 1
ATOM 1370 C C . TRP A 1 179 ? -8.527 10.689 7.249 1.00 96.12 179 TRP A C 1
ATOM 1372 O O . TRP A 1 179 ? -8.203 10.055 8.247 1.00 96.12 179 TRP A O 1
ATOM 1382 N N . LEU A 1 180 ? -8.787 10.084 6.101 1.00 97.44 180 LEU A N 1
ATOM 1383 C CA . LEU A 1 180 ? -8.510 8.667 5.914 1.00 97.44 180 LEU A CA 1
ATOM 1384 C C . LEU A 1 180 ? -7.013 8.469 5.683 1.00 97.44 180 LEU A C 1
ATOM 1386 O O . LEU A 1 180 ? -6.376 9.264 4.992 1.00 97.44 180 LEU A O 1
ATOM 1390 N N . ARG A 1 181 ? -6.447 7.415 6.272 1.00 97.56 181 ARG A N 1
ATOM 1391 C CA . ARG A 1 181 ? -5.021 7.080 6.208 1.00 97.56 181 ARG A CA 1
ATOM 1392 C C . ARG A 1 181 ? -4.835 5.685 5.633 1.00 97.56 181 ARG A C 1
ATOM 1394 O O . ARG A 1 181 ? -5.403 4.711 6.127 1.00 97.56 181 ARG A O 1
ATOM 1401 N N . CYS A 1 182 ? -4.009 5.575 4.600 1.00 97.50 182 CYS A N 1
ATOM 1402 C CA . CYS A 1 182 ? -3.646 4.291 4.011 1.00 97.50 182 CYS A CA 1
ATOM 1403 C C . CYS A 1 182 ? -2.449 3.683 4.752 1.00 97.50 182 CYS A C 1
ATOM 1405 O O . CYS A 1 182 ? -1.366 4.266 4.727 1.00 97.50 182 CYS A O 1
ATOM 1407 N N . GLY A 1 183 ? -2.597 2.487 5.326 1.00 95.12 183 GLY A N 1
ATOM 1408 C CA . GLY A 1 183 ? -1.485 1.771 5.962 1.00 95.12 183 GLY A CA 1
ATOM 1409 C C . GLY A 1 183 ? -0.423 1.265 4.981 1.00 95.12 183 GLY A C 1
ATOM 1410 O O . GLY A 1 183 ? 0.696 0.996 5.384 1.00 95.12 183 GLY A O 1
ATOM 1411 N N . ARG A 1 184 ? -0.719 1.174 3.678 1.00 94.94 184 ARG A N 1
ATOM 1412 C CA . ARG A 1 184 ? 0.222 0.623 2.682 1.00 94.94 184 ARG A CA 1
ATOM 1413 C C . ARG A 1 184 ? 1.228 1.656 2.179 1.00 94.94 184 ARG A C 1
ATOM 1415 O O . ARG A 1 184 ? 2.430 1.429 2.200 1.00 94.94 184 ARG A O 1
ATOM 1422 N N . CYS A 1 185 ? 0.728 2.800 1.709 1.00 95.12 185 CYS A N 1
ATOM 1423 C CA . CYS A 1 185 ? 1.553 3.863 1.121 1.00 95.12 185 CYS A CA 1
ATOM 1424 C C . CYS A 1 185 ? 1.705 5.099 2.023 1.00 95.12 185 CYS A C 1
ATOM 1426 O O . CYS A 1 185 ? 2.530 5.980 1.756 1.00 95.12 185 CYS A O 1
ATOM 1428 N N . GLY A 1 186 ? 0.902 5.193 3.088 1.00 94.94 186 GLY A N 1
ATOM 1429 C CA . GLY A 1 186 ? 0.920 6.324 4.008 1.00 94.94 186 GLY A CA 1
ATOM 1430 C C . GLY A 1 186 ? 0.219 7.583 3.509 1.00 94.94 186 GLY A C 1
ATOM 1431 O O . GLY A 1 186 ? 0.379 8.630 4.130 1.00 94.94 186 GLY A O 1
ATOM 1432 N N . MET A 1 187 ? -0.496 7.529 2.382 1.00 95.75 187 MET A N 1
ATOM 1433 C CA . MET A 1 187 ? -1.270 8.677 1.907 1.00 95.75 187 MET A CA 1
ATOM 1434 C C . MET A 1 187 ? -2.421 8.990 2.859 1.00 95.75 187 MET A C 1
ATOM 1436 O O . MET A 1 187 ? -3.091 8.079 3.355 1.00 95.75 187 MET A O 1
ATOM 1440 N N . GLY A 1 188 ? -2.653 10.285 3.064 1.00 95.75 188 GLY A N 1
ATOM 1441 C CA . GLY A 1 188 ? -3.820 10.816 3.753 1.00 95.75 188 GLY A CA 1
ATOM 1442 C C . GLY A 1 188 ? -4.703 11.611 2.800 1.00 95.75 188 GLY A C 1
ATOM 1443 O O . GLY A 1 188 ? -4.179 12.325 1.948 1.00 95.75 188 GLY A O 1
ATOM 1444 N N . TRP A 1 189 ? -6.021 11.502 2.947 1.00 95.62 189 TRP A N 1
ATOM 1445 C CA . TRP A 1 189 ? -6.974 12.328 2.205 1.00 95.62 189 TRP A CA 1
ATOM 1446 C C . TRP A 1 189 ? -8.170 12.699 3.080 1.00 95.62 189 TRP A C 1
ATOM 1448 O O . TRP A 1 189 ? -8.638 11.895 3.889 1.00 95.62 189 TRP A O 1
ATOM 1458 N N . GLU A 1 190 ? -8.621 13.943 2.950 1.00 94.38 190 GLU A N 1
ATOM 1459 C CA . GLU A 1 190 ? -9.758 14.469 3.701 1.00 94.38 190 GLU A CA 1
ATOM 1460 C C . GLU A 1 190 ? -11.065 13.899 3.142 1.00 94.38 190 GLU A C 1
ATOM 1462 O O . GLU A 1 190 ? -11.241 13.790 1.928 1.00 94.38 190 GLU A O 1
ATOM 1467 N N . VAL A 1 191 ? -11.989 13.535 4.028 1.00 92.94 191 VAL A N 1
ATOM 1468 C CA . VAL A 1 191 ? -13.331 13.077 3.659 1.00 92.94 191 VAL A CA 1
ATOM 1469 C C . VAL A 1 191 ? -14.389 13.699 4.570 1.00 92.94 191 VAL A C 1
ATOM 1471 O O . VAL A 1 191 ? -14.091 14.078 5.706 1.00 92.94 191 VAL A O 1
ATOM 1474 N N . PRO A 1 192 ? -15.658 13.758 4.128 1.00 91.56 192 PRO A N 1
ATOM 1475 C CA . PRO A 1 192 ? -16.755 14.161 4.996 1.00 91.56 192 PRO A CA 1
ATOM 1476 C C . PRO A 1 192 ? -16.881 13.274 6.245 1.00 91.56 192 PRO A C 1
ATOM 1478 O O . PRO A 1 192 ? -16.624 12.067 6.213 1.00 91.56 192 PRO A O 1
ATOM 1481 N N . TRP A 1 193 ? -17.333 13.879 7.345 1.00 88.88 193 TRP A N 1
ATOM 1482 C CA . TRP A 1 193 ? -17.568 13.197 8.622 1.00 88.88 193 TRP A CA 1
ATOM 1483 C C . TRP A 1 193 ? -18.593 12.064 8.504 1.00 88.88 193 TRP A C 1
ATOM 1485 O O . TRP A 1 193 ? -18.285 10.910 8.781 1.00 88.88 193 TRP A O 1
ATOM 1495 N N . LEU A 1 194 ? -19.805 12.386 8.049 1.00 91.31 194 LEU A N 1
ATOM 1496 C CA . LEU A 1 194 ? -20.923 11.446 7.949 1.00 91.31 194 LEU A CA 1
ATOM 1497 C C . LEU A 1 194 ? -20.904 10.724 6.603 1.00 91.31 194 LEU A C 1
ATOM 1499 O O . LEU A 1 194 ? -21.781 10.923 5.765 1.00 91.31 194 LEU A O 1
ATOM 1503 N N . ARG A 1 195 ? -19.860 9.926 6.371 1.00 95.38 195 ARG A N 1
ATOM 1504 C CA . ARG A 1 195 ? -19.780 9.065 5.190 1.00 95.38 195 ARG A CA 1
ATOM 1505 C C . ARG A 1 195 ? -19.005 7.784 5.465 1.00 95.38 195 ARG A C 1
ATOM 1507 O O . ARG A 1 195 ? -17.821 7.833 5.803 1.00 95.38 195 ARG A O 1
ATOM 1514 N N . CYS A 1 196 ? -19.634 6.631 5.257 1.00 97.06 196 CYS A N 1
ATOM 1515 C CA . CYS A 1 196 ? -18.935 5.349 5.268 1.00 97.06 196 CYS A CA 1
ATOM 1516 C C . CYS A 1 196 ? -17.909 5.313 4.118 1.00 97.06 196 CYS A C 1
ATOM 1518 O O . CYS A 1 196 ? -18.305 5.494 2.963 1.00 97.06 196 CYS A O 1
ATOM 1520 N N . PRO A 1 197 ? -16.615 5.037 4.373 1.00 96.81 197 PRO A N 1
ATOM 1521 C CA . PRO A 1 197 ? -15.625 4.946 3.300 1.00 96.81 197 PRO A CA 1
ATOM 1522 C C . PRO A 1 197 ? -15.907 3.775 2.347 1.00 96.81 197 PRO A C 1
ATOM 1524 O O . PRO A 1 197 ? -15.502 3.806 1.194 1.00 96.81 197 PRO A O 1
ATOM 1527 N N . PHE A 1 198 ? -16.634 2.750 2.790 1.00 97.50 198 PHE A N 1
ATOM 1528 C CA . PHE A 1 198 ? -16.776 1.509 2.031 1.00 97.50 198 PHE A CA 1
ATOM 1529 C C . PHE A 1 198 ? -18.000 1.477 1.118 1.00 97.50 198 PHE A C 1
ATOM 1531 O O . PHE A 1 198 ? -17.894 1.024 -0.019 1.00 97.50 198 PHE A O 1
ATOM 1538 N N . CYS A 1 199 ? -19.165 1.911 1.611 1.00 96.62 199 CYS A N 1
ATOM 1539 C CA . CYS A 1 199 ? -20.430 1.882 0.863 1.00 96.62 199 CYS A CA 1
ATOM 1540 C C . CYS A 1 199 ? -21.033 3.269 0.606 1.00 96.62 199 CYS A C 1
ATOM 1542 O O . CYS A 1 199 ? -22.096 3.358 0.002 1.00 96.62 199 CYS A O 1
ATOM 1544 N N . ALA A 1 200 ? -20.359 4.338 1.046 1.00 96.44 200 ALA A N 1
ATOM 1545 C CA . ALA A 1 200 ? -20.809 5.722 0.918 1.00 96.44 200 ALA A CA 1
ATOM 1546 C C . ALA A 1 200 ? -22.135 6.065 1.631 1.00 96.44 200 ALA A C 1
ATOM 1548 O O . ALA A 1 200 ? -22.691 7.120 1.351 1.00 96.44 200 ALA A O 1
ATOM 1549 N N . GLU A 1 201 ? -22.600 5.239 2.578 1.00 97.88 201 GLU A N 1
ATOM 1550 C CA . GLU A 1 201 ? -23.709 5.574 3.486 1.00 97.88 201 GLU A CA 1
ATOM 1551 C C . GLU A 1 201 ? -23.463 6.915 4.191 1.00 97.88 201 GLU A C 1
ATOM 1553 O O . GLU A 1 201 ? -22.358 7.149 4.685 1.00 97.88 201 GLU A O 1
ATOM 1558 N N . THR A 1 202 ? -24.490 7.762 4.265 1.00 97.00 202 THR A N 1
ATOM 1559 C CA . THR A 1 202 ? -24.447 9.095 4.895 1.00 97.00 202 THR A CA 1
ATOM 1560 C C . THR A 1 202 ? -25.502 9.292 5.985 1.00 97.00 202 THR A C 1
ATOM 1562 O O . THR A 1 202 ? -25.491 10.320 6.661 1.00 97.00 202 THR A O 1
ATOM 1565 N N . SER A 1 203 ? -26.426 8.343 6.167 1.00 97.06 203 SER A N 1
ATOM 1566 C CA . SER A 1 203 ? -27.423 8.383 7.237 1.00 97.06 203 SER A CA 1
ATOM 1567 C C . SER A 1 203 ? -26.759 8.188 8.596 1.00 97.06 203 SER A C 1
ATOM 1569 O O . SER A 1 203 ? -26.163 7.145 8.859 1.00 97.06 203 SER A O 1
ATOM 1571 N N . HIS A 1 204 ? -26.902 9.163 9.495 1.00 95.31 204 HIS A N 1
ATOM 1572 C CA . HIS A 1 204 ? -26.381 9.057 10.861 1.00 95.31 204 HIS A CA 1
ATOM 1573 C C . HIS A 1 204 ? -27.051 7.938 11.675 1.00 95.31 204 HIS A C 1
ATOM 1575 O O . HIS A 1 204 ? -26.535 7.563 12.718 1.00 95.31 204 HIS A O 1
ATOM 1581 N N . GLU A 1 205 ? -28.209 7.429 11.244 1.00 96.81 205 GLU A N 1
ATOM 1582 C CA . GLU A 1 205 ? -28.891 6.307 11.904 1.00 96.81 205 GLU A CA 1
ATOM 1583 C C . GLU A 1 205 ? -28.170 4.979 11.648 1.00 96.81 205 GLU A C 1
ATOM 1585 O O . GLU A 1 205 ? -28.223 4.085 12.485 1.00 96.81 205 GLU A O 1
ATOM 1590 N N . ASN A 1 206 ? -27.454 4.883 10.521 1.00 97.56 206 ASN A N 1
ATOM 1591 C CA . ASN A 1 206 ? -26.696 3.700 10.108 1.00 97.56 206 ASN A CA 1
ATOM 1592 C C . ASN A 1 206 ? -25.186 3.847 10.353 1.00 97.56 206 ASN A C 1
ATOM 1594 O O . ASN A 1 206 ? -24.417 2.946 10.013 1.00 97.56 206 ASN A O 1
ATOM 1598 N N . LEU A 1 207 ? -24.731 4.993 10.867 1.00 97.25 207 LEU A N 1
ATOM 1599 C CA . LEU A 1 207 ? -23.327 5.266 11.165 1.00 97.25 207 LEU A CA 1
ATOM 1600 C C . LEU A 1 207 ? -23.159 5.433 12.672 1.00 97.25 207 LEU A C 1
ATOM 1602 O O . LEU A 1 207 ? -23.822 6.256 13.296 1.00 97.25 207 LEU A O 1
ATOM 1606 N N . GLY A 1 208 ? -22.235 4.676 13.251 1.00 94.75 208 GLY A N 1
ATOM 1607 C CA . GLY A 1 208 ? -22.018 4.655 14.691 1.00 94.75 208 GLY A CA 1
ATOM 1608 C C . GLY A 1 208 ? -20.546 4.640 15.063 1.00 94.75 208 GLY A C 1
ATOM 1609 O O . GLY A 1 208 ? -19.655 4.668 14.211 1.00 94.75 208 GLY A O 1
ATOM 1610 N N . TYR A 1 209 ? -20.289 4.562 16.366 1.00 93.19 209 TYR A N 1
ATOM 1611 C CA . TYR A 1 209 ? -18.958 4.290 16.883 1.00 93.19 209 TYR A CA 1
ATOM 1612 C C . TYR A 1 209 ? -19.002 3.316 18.055 1.00 93.19 209 TYR A C 1
ATOM 1614 O O . TYR A 1 209 ? -19.927 3.335 18.866 1.00 93.19 209 TYR A O 1
ATOM 1622 N N . LEU A 1 210 ? -17.960 2.501 18.167 1.00 91.62 210 LEU A N 1
ATOM 1623 C CA . LEU A 1 210 ? -17.654 1.714 19.353 1.00 91.62 210 LEU A CA 1
ATOM 1624 C C . LEU A 1 210 ? -16.538 2.433 20.114 1.00 91.62 210 LEU A C 1
ATOM 1626 O O . LEU A 1 210 ? -15.532 2.833 19.521 1.00 91.62 210 LEU A O 1
ATOM 1630 N N . ALA A 1 211 ? -16.726 2.623 21.415 1.00 80.44 211 ALA A N 1
ATOM 1631 C CA . ALA A 1 211 ? -15.722 3.182 22.312 1.00 80.44 211 ALA A CA 1
ATOM 1632 C C . ALA A 1 211 ? -15.451 2.176 23.441 1.00 80.44 211 ALA A C 1
ATOM 1634 O O . ALA A 1 211 ? -16.401 1.530 23.889 1.00 80.44 211 ALA A O 1
ATOM 1635 N N . PRO A 1 212 ? -14.196 2.025 23.899 1.00 71.12 212 PRO A N 1
ATOM 1636 C CA . PRO A 1 212 ? -13.889 1.197 25.063 1.00 71.12 212 PRO A CA 1
ATOM 1637 C C . PRO A 1 212 ? -14.635 1.687 26.308 1.00 71.12 212 PRO A C 1
ATOM 1639 O O . PRO A 1 212 ? -14.764 2.895 26.515 1.00 71.12 212 PRO A O 1
ATOM 1642 N N . GLU A 1 213 ? -15.122 0.749 27.122 1.00 62.84 213 GLU A N 1
ATOM 1643 C CA . GLU A 1 213 ? -15.971 1.032 28.291 1.00 62.84 213 GLU A CA 1
ATOM 1644 C C . GLU A 1 213 ? -15.241 1.856 29.366 1.00 62.84 213 GLU A C 1
ATOM 1646 O O . GLU A 1 213 ? -15.857 2.693 30.023 1.00 62.84 213 GLU A O 1
ATOM 1651 N N . ASP A 1 214 ? -13.918 1.709 29.468 1.00 60.41 214 ASP A N 1
ATOM 1652 C CA . ASP A 1 214 ? -13.126 2.277 30.565 1.00 60.41 214 ASP A CA 1
ATOM 1653 C C . ASP A 1 214 ? -12.696 3.740 30.346 1.00 60.41 214 ASP A C 1
ATOM 1655 O O . ASP A 1 214 ? -12.036 4.334 31.195 1.00 60.41 214 ASP A O 1
ATOM 1659 N N . GLY A 1 215 ? -13.046 4.363 29.211 1.00 52.81 215 GLY A N 1
ATOM 1660 C CA . GLY A 1 215 ? -12.766 5.785 28.943 1.00 52.81 215 GLY A CA 1
ATOM 1661 C C . GLY A 1 215 ? -11.277 6.174 28.858 1.00 52.81 215 GLY A C 1
ATOM 1662 O O . GLY A 1 215 ? -10.967 7.341 28.619 1.00 52.81 215 GLY A O 1
ATOM 1663 N N . GLU A 1 216 ? -10.353 5.220 29.010 1.00 51.22 216 GLU A N 1
ATOM 1664 C CA . GLU A 1 216 ? -8.898 5.442 29.052 1.00 51.22 216 GLU A CA 1
ATOM 1665 C C . GLU A 1 216 ? -8.289 5.836 27.701 1.00 51.22 216 GLU A C 1
ATOM 1667 O O . GLU A 1 216 ? -7.155 6.314 27.634 1.00 51.22 216 GLU A O 1
ATOM 1672 N N . THR A 1 217 ? -9.027 5.665 26.603 1.00 64.81 217 THR A N 1
ATOM 1673 C CA . THR A 1 217 ? -8.549 6.023 25.270 1.00 64.81 217 THR A CA 1
ATOM 1674 C C . THR A 1 217 ? -9.550 6.875 24.509 1.00 64.81 217 THR A C 1
ATOM 1676 O O . THR A 1 217 ? -10.758 6.651 24.514 1.00 64.81 217 THR A O 1
ATOM 1679 N N . THR A 1 218 ? -9.020 7.871 23.805 1.00 76.06 218 THR A N 1
ATOM 1680 C CA . THR A 1 218 ? -9.770 8.698 22.859 1.00 76.06 218 THR A CA 1
ATOM 1681 C C . THR A 1 218 ? -9.994 7.991 21.518 1.00 76.06 218 THR A C 1
ATOM 1683 O O . THR A 1 218 ? -10.701 8.526 20.660 1.00 76.06 218 THR A O 1
ATOM 1686 N N . ARG A 1 219 ? -9.406 6.799 21.336 1.00 88.19 219 ARG A N 1
ATOM 1687 C CA . ARG A 1 219 ? -9.537 5.965 20.141 1.00 88.19 219 ARG A CA 1
ATOM 1688 C C . ARG A 1 219 ? -10.872 5.239 20.121 1.00 88.19 219 ARG A C 1
ATOM 1690 O O . ARG A 1 219 ? -11.397 4.824 21.152 1.00 88.19 219 ARG A O 1
ATOM 1697 N N . LYS A 1 220 ? -11.419 5.098 18.921 1.00 91.50 220 LYS A N 1
ATOM 1698 C CA . LYS A 1 220 ? -12.745 4.532 18.671 1.00 91.50 220 LYS A CA 1
ATOM 1699 C C . LYS A 1 220 ? -12.708 3.639 17.443 1.00 91.50 220 LYS A C 1
ATOM 1701 O O . LYS A 1 220 ? -11.713 3.591 16.724 1.00 91.50 220 LYS A O 1
ATOM 1706 N N . VAL A 1 221 ? -13.818 2.976 17.176 1.00 95.00 221 VAL A N 1
ATOM 1707 C CA . VAL A 1 221 ? -14.077 2.319 15.898 1.00 95.00 221 VAL A CA 1
ATOM 1708 C C . VAL A 1 221 ? -15.301 2.969 15.284 1.00 95.00 221 VAL A C 1
ATOM 1710 O O . VAL A 1 221 ? -16.358 2.931 15.899 1.00 95.00 221 VAL A O 1
ATOM 1713 N N . GLU A 1 222 ? -15.180 3.571 14.105 1.00 96.06 222 GLU A N 1
ATOM 1714 C CA . GLU A 1 222 ? -16.342 3.980 13.311 1.00 96.06 222 GLU A CA 1
ATOM 1715 C C . GLU A 1 222 ? -16.943 2.746 12.639 1.00 96.06 222 GLU A C 1
ATOM 1717 O O . GLU A 1 222 ? -16.216 1.957 12.032 1.00 96.06 222 GLU A O 1
ATOM 1722 N N . VAL A 1 223 ? -18.262 2.588 12.725 1.00 97.75 223 VAL A N 1
ATOM 1723 C CA . VAL A 1 223 ? -18.991 1.431 12.193 1.00 97.75 223 VAL A CA 1
ATOM 1724 C C . VAL A 1 223 ? -20.122 1.864 11.267 1.00 97.75 223 VAL A C 1
ATOM 1726 O O . VAL A 1 223 ? -20.665 2.962 11.399 1.00 97.75 223 VAL A O 1
ATOM 1729 N N . CYS A 1 224 ? -20.480 0.997 10.324 1.00 98.06 224 CYS A N 1
ATOM 1730 C CA . CYS A 1 224 ? -21.596 1.209 9.410 1.00 98.06 224 CYS A CA 1
ATOM 1731 C C . CYS A 1 224 ? -22.541 0.010 9.430 1.00 98.06 224 CYS A C 1
ATOM 1733 O O . CYS A 1 224 ? -22.133 -1.099 9.097 1.00 98.06 224 CYS A O 1
ATOM 1735 N N . ASP A 1 225 ? -23.811 0.227 9.752 1.00 98.19 225 ASP A N 1
ATOM 1736 C CA . ASP A 1 225 ? -24.825 -0.826 9.788 1.00 98.19 225 ASP A CA 1
ATO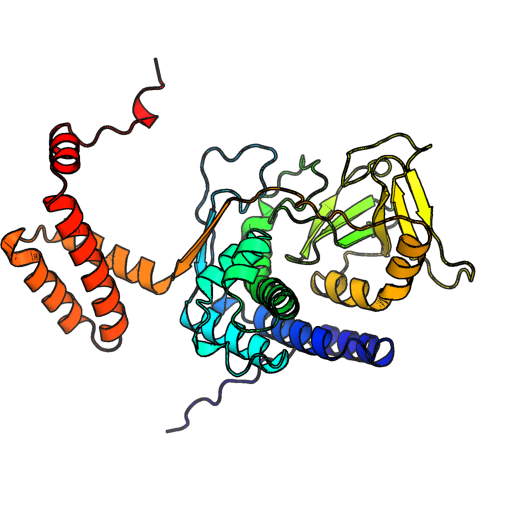M 1737 C C . ASP A 1 225 ? -25.271 -1.298 8.402 1.00 98.19 225 ASP A C 1
ATOM 1739 O O . ASP A 1 225 ? -25.686 -2.448 8.259 1.00 98.19 225 ASP A O 1
ATOM 1743 N N . THR A 1 226 ? -25.111 -0.459 7.376 1.00 98.19 226 THR A N 1
ATOM 1744 C CA . THR A 1 226 ? -25.480 -0.774 5.988 1.00 98.19 226 THR A CA 1
ATOM 1745 C C . THR A 1 226 ? -24.569 -1.835 5.378 1.00 98.19 226 THR A C 1
ATOM 1747 O O . THR A 1 226 ? -25.053 -2.797 4.788 1.00 98.19 226 THR A O 1
ATOM 1750 N N . CYS A 1 227 ? -23.246 -1.689 5.517 1.00 97.81 227 CYS A N 1
ATOM 1751 C CA . CYS A 1 227 ? -22.284 -2.656 4.971 1.00 97.81 227 CYS A CA 1
ATOM 1752 C C . CYS A 1 227 ? -21.597 -3.527 6.024 1.00 97.81 227 CYS A C 1
ATOM 1754 O O . CYS A 1 227 ? -20.798 -4.384 5.659 1.00 97.81 227 CYS A O 1
ATOM 1756 N N . LYS A 1 228 ? -21.855 -3.285 7.315 1.00 98.06 228 LYS A N 1
ATOM 1757 C CA . LYS A 1 228 ? -21.149 -3.908 8.447 1.00 98.06 228 LYS A CA 1
ATOM 1758 C C . LYS A 1 228 ? -19.630 -3.686 8.431 1.00 98.06 228 LYS A C 1
ATOM 1760 O O . LYS A 1 228 ? -18.890 -4.382 9.116 1.00 98.06 228 LYS A O 1
ATOM 1765 N N . GLY A 1 229 ? -19.171 -2.670 7.702 1.00 97.88 229 GLY A N 1
ATOM 1766 C CA . GLY A 1 229 ? -17.775 -2.254 7.659 1.00 97.88 229 GLY A CA 1
ATOM 1767 C C . GLY A 1 229 ? -17.369 -1.439 8.888 1.00 97.88 229 GLY A C 1
ATOM 1768 O O . GLY A 1 229 ? -18.183 -0.664 9.398 1.00 97.88 229 GLY A O 1
ATOM 1769 N N . TYR A 1 230 ? -16.105 -1.537 9.307 1.00 97.69 230 TYR A N 1
ATOM 1770 C CA . TYR A 1 230 ? -15.531 -0.638 10.313 1.00 97.69 230 TYR A CA 1
ATOM 1771 C C . TYR A 1 230 ? -14.175 -0.044 9.918 1.00 97.69 230 TYR A C 1
ATOM 1773 O O . TYR A 1 230 ? -13.438 -0.613 9.112 1.00 97.69 230 TYR A O 1
ATOM 1781 N N . VAL A 1 231 ? -13.837 1.100 10.516 1.00 96.94 231 VAL A N 1
ATOM 1782 C CA . VAL A 1 231 ? -12.497 1.701 10.469 1.00 96.94 231 VAL A CA 1
ATOM 1783 C C . VAL A 1 231 ? -12.125 2.212 11.859 1.00 96.94 231 VAL A C 1
ATOM 1785 O O . VAL A 1 231 ? -12.944 2.818 12.551 1.00 96.94 231 VAL A O 1
ATOM 1788 N N . LYS A 1 232 ? -10.894 1.951 12.304 1.00 96.25 232 LYS A N 1
ATOM 1789 C CA . LYS A 1 232 ? -10.401 2.526 13.561 1.00 96.25 232 LYS A CA 1
ATOM 1790 C C . LYS A 1 232 ? -10.293 4.036 13.427 1.00 96.25 232 LYS A C 1
ATOM 1792 O O . LYS A 1 232 ? -9.961 4.541 12.359 1.00 96.25 232 LYS A O 1
ATOM 1797 N N . ALA A 1 233 ? -10.532 4.743 14.517 1.00 94.38 233 ALA A N 1
ATOM 1798 C CA . ALA A 1 233 ? -10.526 6.190 14.562 1.00 94.38 233 ALA A CA 1
ATOM 1799 C C . ALA A 1 233 ? -9.656 6.714 15.700 1.00 94.38 233 ALA A C 1
ATOM 1801 O O . ALA A 1 233 ? -9.775 6.268 16.843 1.00 94.38 233 ALA A O 1
ATOM 1802 N N . GLU A 1 234 ? -8.820 7.704 15.396 1.00 92.00 234 GLU A N 1
ATOM 1803 C CA . GLU A 1 234 ? -7.911 8.322 16.359 1.00 92.00 234 GLU A CA 1
ATOM 1804 C C . GLU A 1 234 ? -7.928 9.851 16.239 1.00 92.00 234 GLU A C 1
ATOM 1806 O O . GLU A 1 234 ? -7.705 10.386 15.151 1.00 92.00 234 GLU A O 1
ATOM 1811 N N . PRO A 1 235 ? -8.182 10.585 17.334 1.00 92.19 235 PRO A N 1
ATOM 1812 C CA . PRO A 1 235 ? -8.006 12.027 17.348 1.00 92.19 235 PRO A CA 1
ATOM 1813 C C . PRO A 1 235 ? -6.536 12.396 17.531 1.00 92.19 235 PRO A C 1
ATOM 1815 O O . PRO A 1 235 ? -5.860 11.883 18.423 1.00 92.19 235 PRO A O 1
ATOM 1818 N N . THR A 1 236 ? -6.059 13.339 16.723 1.00 92.69 236 THR A N 1
ATOM 1819 C CA . THR A 1 236 ? -4.654 13.755 16.698 1.00 92.69 236 THR A CA 1
ATOM 1820 C C . THR A 1 236 ? -4.532 15.273 16.696 1.00 92.69 236 THR A C 1
ATOM 1822 O O . THR A 1 236 ? -5.374 16.000 16.164 1.00 92.69 236 THR A O 1
ATOM 1825 N N . VAL A 1 237 ? -3.461 15.782 17.306 1.00 91.38 237 VAL A N 1
ATOM 1826 C CA . VAL A 1 237 ? -3.156 17.223 17.271 1.00 91.38 237 VAL A CA 1
ATOM 1827 C C . VAL A 1 237 ? -2.580 17.615 15.907 1.00 91.38 237 VAL A C 1
ATOM 1829 O O . VAL A 1 237 ? -2.920 18.663 15.363 1.00 91.38 237 VAL A O 1
ATOM 1832 N N . SER A 1 238 ? -1.744 16.750 15.339 1.00 91.75 238 SER A N 1
ATOM 1833 C CA . SER A 1 238 ? -1.096 16.908 14.039 1.00 91.75 238 SER A CA 1
ATOM 1834 C C . SER A 1 238 ? -1.099 15.586 13.281 1.00 91.75 238 SER A C 1
ATOM 1836 O O . SER A 1 238 ? -1.381 14.544 13.863 1.00 91.75 238 SER A O 1
ATOM 1838 N N . GLU A 1 239 ? -0.714 15.640 12.006 1.00 92.56 239 GLU A N 1
ATOM 1839 C CA . GLU A 1 239 ? -0.568 14.458 11.158 1.00 92.56 239 GLU A CA 1
ATOM 1840 C C . GLU A 1 239 ? 0.253 13.345 11.810 1.00 92.56 239 GLU A C 1
ATOM 1842 O O . GLU A 1 239 ? 1.407 13.567 12.186 1.00 92.56 239 GLU A O 1
ATOM 1847 N N . LEU A 1 240 ? -0.313 12.137 11.858 1.00 93.31 240 LEU A N 1
ATOM 1848 C CA . LEU A 1 240 ? 0.472 10.942 12.147 1.00 93.31 240 LEU A CA 1
ATOM 1849 C C . LEU A 1 240 ? 1.501 10.707 11.039 1.00 93.31 240 LEU A C 1
ATOM 1851 O O . LEU A 1 240 ? 1.143 10.719 9.852 1.00 93.31 240 LEU A O 1
ATOM 1855 N N . PRO A 1 241 ? 2.763 10.404 11.386 1.00 94.88 241 PRO A N 1
ATOM 1856 C CA . PRO A 1 241 ? 3.722 9.969 10.387 1.00 94.88 241 PRO A CA 1
ATOM 1857 C C . PRO A 1 241 ? 3.206 8.703 9.694 1.00 94.88 241 PRO A C 1
ATOM 1859 O O . PRO A 1 241 ? 2.504 7.888 10.291 1.00 94.88 241 PRO A O 1
ATOM 1862 N N . TRP A 1 242 ? 3.566 8.511 8.424 1.00 93.62 242 TRP A N 1
ATOM 1863 C CA . TRP A 1 242 ? 3.064 7.387 7.624 1.00 93.62 242 TRP A CA 1
ATOM 1864 C C . TRP A 1 242 ? 3.302 6.016 8.277 1.00 93.62 242 TRP A C 1
ATOM 1866 O O . TRP A 1 242 ? 2.455 5.134 8.185 1.00 93.62 242 TRP A O 1
ATOM 1876 N N . TRP A 1 243 ? 4.440 5.852 8.958 1.00 94.19 243 TRP A N 1
ATOM 1877 C CA . TRP A 1 243 ? 4.800 4.629 9.669 1.00 94.19 243 TRP A CA 1
ATOM 1878 C C . TRP A 1 243 ? 3.985 4.443 10.954 1.00 94.19 243 TRP A C 1
ATOM 1880 O O . TRP A 1 243 ? 3.777 3.312 11.384 1.00 94.19 243 TRP A O 1
ATOM 1890 N N . GLY A 1 244 ? 3.487 5.536 11.543 1.00 94.88 244 GLY A N 1
ATOM 1891 C CA . GLY A 1 244 ? 2.620 5.507 12.718 1.00 94.88 244 GLY A CA 1
ATOM 1892 C C . GLY A 1 244 ? 1.312 4.789 12.415 1.00 94.88 244 GLY A C 1
ATOM 1893 O O . GLY A 1 244 ? 0.894 3.954 13.198 1.00 94.88 244 GLY A O 1
ATOM 1894 N N . VAL A 1 245 ? 0.747 4.991 11.219 1.00 94.62 245 VAL A N 1
ATOM 1895 C CA . VAL A 1 245 ? -0.487 4.315 10.777 1.00 94.62 245 VAL A CA 1
ATOM 1896 C C . VAL A 1 245 ? -0.357 2.788 10.842 1.00 94.62 245 VAL A C 1
ATOM 1898 O O . VAL A 1 245 ? -1.280 2.119 11.292 1.00 94.62 245 VAL A O 1
ATOM 1901 N N . LEU A 1 246 ? 0.786 2.238 10.414 1.00 91.31 246 LEU A N 1
ATOM 1902 C CA . LEU A 1 246 ? 1.056 0.797 10.468 1.00 91.31 246 LEU A CA 1
ATOM 1903 C C . LEU A 1 246 ? 1.173 0.304 11.912 1.00 91.31 246 LEU A C 1
ATOM 1905 O O . LEU A 1 246 ? 0.507 -0.651 12.301 1.00 91.31 246 LEU A O 1
ATOM 1909 N N . LEU A 1 247 ? 2.024 0.955 12.707 1.00 93.75 247 LEU A N 1
ATOM 1910 C CA . LEU A 1 247 ? 2.310 0.522 14.075 1.00 93.75 247 LEU A CA 1
ATOM 1911 C C . LEU A 1 247 ? 1.106 0.697 15.006 1.00 93.75 247 LEU A C 1
ATOM 1913 O O . LEU A 1 247 ? 0.873 -0.138 15.878 1.00 93.75 247 LEU A O 1
ATOM 1917 N N . ASP A 1 248 ? 0.329 1.758 14.808 1.00 91.25 248 ASP A N 1
ATOM 1918 C CA . ASP A 1 248 ? -0.841 2.069 15.623 1.00 91.25 248 ASP A CA 1
ATOM 1919 C C . ASP A 1 248 ? -2.019 1.151 15.306 1.00 91.25 248 ASP A C 1
ATOM 1921 O O . ASP A 1 248 ? -2.804 0.858 16.210 1.00 91.25 248 ASP A O 1
ATOM 1925 N N . ASP A 1 249 ? -2.107 0.627 14.077 1.00 92.94 249 ASP A N 1
ATOM 1926 C CA . ASP A 1 249 ? -3.087 -0.404 13.736 1.00 92.94 249 ASP A CA 1
ATOM 1927 C C . ASP A 1 249 ? -2.889 -1.643 14.621 1.00 92.94 249 ASP A C 1
ATOM 1929 O O . ASP A 1 249 ? -3.805 -2.055 15.331 1.00 92.94 249 ASP A O 1
ATOM 1933 N N . VAL A 1 250 ? -1.666 -2.172 14.696 1.00 92.12 250 VAL A N 1
ATOM 1934 C CA . VAL A 1 250 ? -1.374 -3.336 15.552 1.00 92.12 250 VAL A CA 1
ATOM 1935 C C . VAL A 1 250 ? -1.467 -2.998 17.034 1.00 92.12 250 VAL A C 1
ATOM 1937 O O . VAL A 1 250 ? -2.063 -3.754 17.795 1.00 92.12 250 VAL A O 1
ATOM 1940 N N . ALA A 1 251 ? -0.994 -1.821 17.449 1.00 91.31 251 ALA A N 1
ATOM 1941 C CA . ALA A 1 251 ? -1.079 -1.389 18.846 1.00 91.31 251 ALA A CA 1
ATOM 1942 C C . ALA A 1 251 ? -2.520 -1.237 19.369 1.00 91.31 251 ALA A C 1
ATOM 1944 O O . ALA A 1 251 ? -2.720 -0.980 20.557 1.00 91.31 251 ALA A O 1
ATOM 1945 N N . THR A 1 252 ? -3.516 -1.322 18.488 1.00 91.50 252 THR A N 1
ATOM 1946 C CA . THR A 1 252 ? -4.939 -1.181 18.797 1.00 91.50 252 THR A CA 1
ATOM 1947 C C . THR A 1 252 ? -5.750 -2.399 18.363 1.00 91.50 252 THR A C 1
ATOM 1949 O O . THR A 1 252 ? -6.954 -2.281 18.142 1.00 91.50 252 THR A O 1
ATOM 1952 N N . VAL A 1 253 ? -5.125 -3.577 18.261 1.00 92.00 253 VAL A N 1
ATOM 1953 C CA . VAL A 1 253 ? -5.790 -4.821 17.828 1.00 92.00 253 VAL A CA 1
ATOM 1954 C C . VAL A 1 253 ? -7.030 -5.174 18.662 1.00 92.00 253 VAL A C 1
ATOM 1956 O O . VAL A 1 253 ? -8.018 -5.673 18.131 1.00 92.00 253 VAL A O 1
ATOM 1959 N N . ALA A 1 254 ? -7.055 -4.816 19.950 1.00 90.62 254 ALA A N 1
ATOM 1960 C CA . ALA A 1 254 ? -8.228 -4.995 20.810 1.00 90.62 254 ALA A CA 1
ATOM 1961 C C . ALA A 1 254 ? -9.495 -4.292 20.275 1.00 90.62 254 ALA A C 1
ATOM 1963 O O . ALA A 1 254 ? -10.608 -4.767 20.499 1.00 90.62 254 ALA A O 1
ATOM 1964 N N . LEU A 1 255 ? -9.345 -3.187 19.531 1.00 92.75 255 LEU A N 1
ATOM 1965 C CA . LEU A 1 255 ? -10.467 -2.511 18.875 1.00 92.75 255 LEU A CA 1
ATOM 1966 C C . LEU A 1 255 ? -11.024 -3.323 17.698 1.00 92.75 255 LEU A C 1
ATOM 1968 O O . LEU A 1 255 ? -12.232 -3.293 17.473 1.00 92.75 255 LEU A O 1
ATOM 1972 N N . ASP A 1 256 ? -10.173 -4.056 16.970 1.00 94.19 256 ASP A N 1
ATOM 1973 C CA . ASP A 1 256 ? -10.639 -4.967 15.917 1.00 94.19 256 ASP A CA 1
ATOM 1974 C C . ASP A 1 256 ? -11.471 -6.094 16.531 1.00 94.19 256 ASP A C 1
ATOM 1976 O O . ASP A 1 256 ? -12.562 -6.376 16.044 1.00 94.19 256 ASP A O 1
ATOM 1980 N N . VAL A 1 257 ? -11.001 -6.691 17.634 1.00 93.50 257 VAL A N 1
ATOM 1981 C CA . VAL A 1 257 ? -11.730 -7.753 18.353 1.00 93.50 257 VAL A CA 1
ATOM 1982 C C . VAL A 1 257 ? -13.102 -7.254 18.808 1.00 93.50 257 VAL A C 1
ATOM 1984 O O . VAL A 1 257 ? -14.115 -7.876 18.502 1.00 93.50 257 VAL A O 1
ATOM 1987 N N . ALA A 1 258 ? -13.165 -6.073 19.431 1.00 92.88 258 ALA A N 1
ATOM 1988 C CA . ALA A 1 258 ? -14.426 -5.488 19.889 1.00 92.88 258 ALA A CA 1
ATOM 1989 C C . ALA A 1 258 ? -15.435 -5.218 18.753 1.00 92.88 258 ALA A C 1
ATOM 1991 O O . ALA A 1 258 ? -16.650 -5.258 18.985 1.00 92.88 258 ALA A O 1
ATOM 1992 N N . ALA A 1 259 ? -14.942 -4.911 17.548 1.00 95.94 259 ALA A N 1
ATOM 1993 C CA . ALA A 1 259 ? -15.760 -4.720 16.354 1.00 95.94 259 ALA A CA 1
ATOM 1994 C C . ALA A 1 259 ? -16.236 -6.058 15.767 1.00 95.94 259 ALA A C 1
ATOM 1996 O O . ALA A 1 259 ? -17.423 -6.198 15.460 1.00 95.94 259 ALA A O 1
ATOM 1997 N N . LEU A 1 260 ? -15.336 -7.042 15.674 1.00 96.44 260 LEU A N 1
ATOM 1998 C CA . LEU A 1 260 ? -15.628 -8.396 15.197 1.00 96.44 260 LEU A CA 1
ATOM 1999 C C . LEU A 1 260 ? -16.673 -9.093 16.078 1.00 96.44 260 LEU A C 1
ATOM 2001 O O . LEU A 1 260 ? -17.638 -9.641 15.547 1.00 96.44 260 LEU A O 1
ATOM 2005 N N . ASP A 1 261 ? -16.560 -8.981 17.403 1.00 96.06 261 ASP A N 1
ATOM 2006 C CA . ASP A 1 261 ? -17.530 -9.535 18.363 1.00 96.06 261 ASP A CA 1
ATOM 2007 C C . ASP A 1 261 ? -18.945 -8.959 18.182 1.00 96.06 261 ASP A C 1
ATOM 2009 O O . ASP A 1 261 ? -19.942 -9.586 18.539 1.00 96.06 261 ASP A O 1
ATOM 2013 N N . ARG A 1 262 ? -19.050 -7.759 17.596 1.00 96.19 262 ARG A N 1
ATOM 2014 C CA . ARG A 1 262 ? -20.316 -7.083 17.271 1.00 96.19 262 ARG A CA 1
ATOM 2015 C C . ARG A 1 262 ? -20.765 -7.299 15.821 1.00 96.19 262 ARG A C 1
ATOM 2017 O O . ARG A 1 262 ? -21.741 -6.687 15.392 1.00 96.19 262 ARG A O 1
ATOM 2024 N N . GLY A 1 263 ? -20.087 -8.169 15.074 1.00 97.00 263 GLY A N 1
ATOM 2025 C CA . GLY A 1 263 ? -20.435 -8.533 13.699 1.00 97.00 263 GLY A CA 1
ATOM 2026 C C . GLY A 1 263 ? -19.966 -7.540 12.631 1.00 97.00 263 GLY A C 1
ATOM 2027 O O . GLY A 1 263 ? -20.430 -7.618 11.491 1.00 97.00 263 GLY A O 1
ATOM 2028 N N . TYR A 1 264 ? -19.066 -6.614 12.970 1.00 98.25 264 TYR A N 1
ATOM 2029 C CA . TYR A 1 264 ? -18.444 -5.717 11.997 1.00 98.25 264 TYR A CA 1
ATOM 2030 C C . TYR A 1 264 ? -17.136 -6.300 11.467 1.00 98.25 264 TYR A C 1
ATOM 2032 O O . TYR A 1 264 ? -16.405 -6.963 12.193 1.00 98.25 264 TYR A O 1
ATOM 2040 N N . HIS A 1 265 ? -16.796 -6.011 10.215 1.00 97.25 265 HIS A N 1
ATOM 2041 C CA . HIS A 1 265 ? -15.585 -6.513 9.564 1.00 97.25 265 HIS A CA 1
ATOM 2042 C C . HIS A 1 265 ? -14.876 -5.417 8.756 1.00 97.25 265 HIS A C 1
ATOM 2044 O O . HIS A 1 265 ? -15.474 -4.410 8.376 1.00 97.25 265 HIS A O 1
ATOM 2050 N N . ARG A 1 266 ? -13.584 -5.602 8.467 1.00 94.88 266 ARG A N 1
ATOM 2051 C CA . ARG A 1 266 ? -12.930 -4.837 7.394 1.00 94.88 266 ARG A CA 1
ATOM 2052 C C . ARG A 1 266 ? -13.354 -5.451 6.057 1.00 94.88 266 ARG A C 1
ATOM 2054 O O . ARG A 1 266 ? -13.399 -6.677 5.976 1.00 94.88 266 ARG A O 1
ATOM 2061 N N . PRO A 1 267 ? -13.680 -4.659 5.020 1.00 91.56 267 PRO A N 1
ATOM 2062 C CA . PRO A 1 267 ? -14.134 -5.228 3.756 1.00 91.56 267 PRO A CA 1
ATOM 2063 C C . PRO A 1 267 ? -13.077 -6.130 3.113 1.00 91.56 267 PRO A C 1
ATOM 2065 O O . PRO A 1 267 ? -11.921 -5.731 2.990 1.00 91.56 267 PRO A O 1
ATOM 2068 N N . GLU A 1 268 ? -13.501 -7.303 2.642 1.00 86.44 268 GLU A N 1
ATOM 2069 C CA . GLU A 1 268 ? -12.635 -8.245 1.915 1.00 86.44 268 GLU A CA 1
ATOM 2070 C C . GLU A 1 268 ? -12.365 -7.792 0.474 1.00 86.44 268 GLU A C 1
ATOM 2072 O O . GLU A 1 268 ? -11.289 -8.015 -0.077 1.00 86.44 268 GLU A O 1
ATOM 2077 N N . ARG A 1 269 ? -13.349 -7.131 -0.153 1.00 87.81 269 ARG A N 1
ATOM 2078 C CA . ARG A 1 269 ? -13.196 -6.589 -1.509 1.00 87.81 269 ARG A CA 1
ATOM 2079 C C . ARG A 1 269 ? -12.134 -5.498 -1.534 1.00 87.81 269 ARG A C 1
ATOM 2081 O O . ARG A 1 269 ? -11.998 -4.747 -0.574 1.00 87.81 269 ARG A O 1
ATOM 2088 N N . ARG A 1 270 ? -11.470 -5.322 -2.673 1.00 91.50 270 ARG A N 1
ATOM 2089 C CA . ARG A 1 270 ? -10.538 -4.206 -2.896 1.00 91.50 270 ARG A CA 1
ATOM 2090 C C . ARG A 1 270 ? -11.296 -2.879 -2.934 1.00 91.50 270 ARG A C 1
ATOM 2092 O O . ARG A 1 270 ? -12.463 -2.838 -3.325 1.00 91.50 270 ARG A O 1
ATOM 2099 N N . GLY A 1 271 ? -10.623 -1.799 -2.537 1.00 92.94 271 GLY A N 1
ATOM 2100 C CA . GLY A 1 271 ? -11.160 -0.442 -2.679 1.00 92.94 271 GLY A CA 1
ATOM 2101 C C . GLY A 1 271 ? -11.339 -0.048 -4.139 1.00 92.94 271 GLY A C 1
ATOM 2102 O O . GLY A 1 271 ? -12.387 0.460 -4.525 1.00 92.94 271 GLY A O 1
ATOM 2103 N N . PHE A 1 272 ? -10.333 -0.367 -4.945 1.00 96.31 272 PHE A N 1
ATOM 2104 C CA . PHE A 1 272 ? -10.311 -0.188 -6.386 1.00 96.31 272 PHE A CA 1
ATOM 2105 C C . PHE A 1 272 ? -9.563 -1.364 -7.025 1.00 96.31 272 PHE A C 1
ATOM 2107 O O . PHE A 1 272 ? -8.582 -1.849 -6.449 1.00 96.31 272 PHE A O 1
ATOM 2114 N N . ASP A 1 273 ? -10.022 -1.821 -8.190 1.00 94.88 273 ASP A N 1
ATOM 2115 C CA . ASP A 1 273 ? -9.335 -2.853 -8.971 1.00 94.88 273 ASP A CA 1
ATOM 2116 C C . ASP A 1 273 ? -8.233 -2.198 -9.808 1.00 94.88 273 ASP A C 1
ATOM 2118 O O . ASP A 1 273 ? -8.475 -1.666 -10.886 1.00 94.88 273 ASP A O 1
ATOM 2122 N N . LEU A 1 274 ? -7.048 -2.106 -9.209 1.00 94.12 274 LEU A N 1
ATOM 2123 C CA . LEU A 1 274 ? -5.930 -1.333 -9.735 1.00 94.12 274 LEU A CA 1
ATOM 2124 C C . LEU A 1 274 ? -5.206 -2.098 -10.843 1.00 94.12 274 LEU A C 1
ATOM 2126 O O . LEU A 1 274 ? -4.716 -3.206 -10.603 1.00 94.12 274 LEU A O 1
ATOM 2130 N N . GLU A 1 275 ? -5.006 -1.459 -11.991 1.00 94.00 275 GLU A N 1
ATOM 2131 C CA . GLU A 1 275 ? -4.060 -1.935 -12.998 1.00 94.00 275 GLU A CA 1
ATOM 2132 C C . GLU A 1 275 ? -2.711 -1.231 -12.831 1.00 94.00 275 GLU A C 1
ATOM 2134 O O . GLU A 1 275 ? -2.622 -0.010 -12.827 1.00 94.00 275 GLU A O 1
ATOM 2139 N N . VAL A 1 276 ? -1.632 -1.997 -12.683 1.00 93.69 276 VAL A N 1
ATOM 2140 C CA . VAL A 1 276 ? -0.260 -1.474 -12.600 1.00 93.69 276 VAL A CA 1
ATOM 2141 C C . VAL A 1 276 ? 0.707 -2.522 -13.136 1.00 93.69 276 VAL A C 1
ATOM 2143 O O . VAL A 1 276 ? 0.456 -3.727 -13.007 1.00 93.69 276 VAL A O 1
ATOM 2146 N N . LYS A 1 277 ? 1.818 -2.068 -13.717 1.00 93.25 277 LYS A N 1
ATOM 2147 C CA . LYS A 1 277 ? 2.928 -2.923 -14.143 1.00 93.25 277 LYS A CA 1
ATOM 2148 C C . LYS A 1 277 ? 4.205 -2.596 -13.399 1.00 93.25 277 LYS A C 1
ATOM 2150 O O . LYS A 1 277 ? 4.601 -1.435 -13.337 1.00 93.25 277 LYS A O 1
ATOM 2155 N N . VAL A 1 278 ? 4.866 -3.619 -12.861 1.00 92.19 278 VAL A N 1
ATOM 2156 C CA . VAL A 1 278 ? 6.172 -3.472 -12.203 1.00 92.19 278 VAL A CA 1
ATOM 2157 C C . VAL A 1 278 ? 7.248 -4.055 -13.108 1.00 92.19 278 VAL A C 1
ATOM 2159 O O . VAL A 1 278 ? 7.248 -5.246 -13.405 1.00 92.19 278 VAL A O 1
ATOM 2162 N N . VAL A 1 279 ? 8.180 -3.215 -13.555 1.00 89.06 279 VAL A N 1
ATOM 2163 C CA . VAL A 1 279 ? 9.196 -3.583 -14.556 1.00 89.06 279 VAL A CA 1
ATOM 2164 C C . VAL A 1 279 ? 10.609 -3.377 -14.028 1.00 89.06 279 VAL A C 1
ATOM 2166 O O . VAL A 1 279 ? 10.828 -2.616 -13.090 1.00 89.06 279 VAL A O 1
ATOM 2169 N N . ASP A 1 280 ? 11.597 -4.041 -14.631 1.00 87.19 280 ASP A N 1
ATOM 2170 C CA . ASP A 1 280 ? 13.002 -3.810 -14.284 1.00 87.19 280 ASP A CA 1
ATOM 2171 C C . ASP A 1 280 ? 13.494 -2.490 -14.894 1.00 87.19 280 ASP A C 1
ATOM 2173 O O . ASP A 1 280 ? 13.654 -2.386 -16.111 1.00 87.19 280 ASP A O 1
ATOM 2177 N N . ALA A 1 281 ? 13.766 -1.489 -14.054 1.00 79.81 281 ALA A N 1
ATOM 2178 C CA . ALA A 1 281 ? 14.208 -0.167 -14.502 1.00 79.81 281 ALA A CA 1
ATOM 2179 C C . ALA A 1 281 ? 15.554 -0.209 -15.246 1.00 79.81 281 ALA A C 1
ATOM 2181 O O . ALA A 1 281 ? 15.739 0.520 -16.220 1.00 79.81 281 ALA A O 1
ATOM 2182 N N . ILE A 1 282 ? 16.494 -1.065 -14.815 1.00 75.31 282 ILE A N 1
ATOM 2183 C CA . ILE A 1 282 ? 17.810 -1.176 -15.470 1.00 75.31 282 ILE A CA 1
ATOM 2184 C C . ILE A 1 282 ? 17.657 -1.880 -16.810 1.00 75.31 282 ILE A C 1
ATOM 2186 O O . ILE A 1 282 ? 18.176 -1.392 -17.811 1.00 75.31 282 ILE A O 1
ATOM 2190 N N . GLY A 1 283 ? 16.940 -3.007 -16.825 1.00 75.94 283 GLY A N 1
ATOM 2191 C CA . GLY A 1 283 ? 16.659 -3.739 -18.056 1.00 75.94 283 GLY A CA 1
ATOM 2192 C C . GLY A 1 283 ? 16.006 -2.833 -19.096 1.00 75.94 283 GLY A C 1
ATOM 2193 O O . GLY A 1 283 ? 16.494 -2.736 -20.217 1.00 75.94 283 GLY A O 1
ATOM 2194 N N . LEU A 1 284 ? 14.981 -2.074 -18.702 1.00 74.19 284 LEU A N 1
ATOM 2195 C CA . LEU A 1 284 ? 14.288 -1.165 -19.610 1.00 74.19 284 LEU A CA 1
ATOM 2196 C C . LEU A 1 284 ? 15.186 -0.030 -20.121 1.00 74.19 284 LEU A C 1
ATOM 2198 O O . LEU A 1 284 ? 15.139 0.291 -21.305 1.00 74.19 284 LEU A O 1
ATOM 2202 N N . ALA A 1 285 ? 16.025 0.558 -19.263 1.00 78.62 285 ALA A N 1
ATOM 2203 C CA . ALA A 1 285 ? 16.956 1.605 -19.680 1.00 78.62 285 ALA A CA 1
ATOM 2204 C C . ALA A 1 285 ? 18.000 1.086 -20.681 1.00 78.62 285 ALA A C 1
ATOM 2206 O O . ALA A 1 285 ? 18.250 1.746 -21.687 1.00 78.62 285 ALA A O 1
ATOM 2207 N N . ILE A 1 286 ? 18.563 -0.102 -20.433 1.00 82.31 286 ILE A N 1
ATOM 2208 C CA . ILE A 1 286 ? 19.501 -0.772 -21.347 1.00 82.31 286 ILE A CA 1
ATOM 2209 C C . ILE A 1 286 ? 18.805 -1.112 -22.665 1.00 82.31 286 ILE A C 1
ATOM 2211 O O . ILE A 1 286 ? 19.344 -0.839 -23.732 1.00 82.31 286 ILE A O 1
ATOM 2215 N N . LYS A 1 287 ? 17.601 -1.691 -22.600 1.00 84.44 287 LYS A N 1
ATOM 2216 C CA . LYS A 1 287 ? 16.818 -2.054 -23.781 1.00 84.44 287 LYS A CA 1
ATOM 2217 C C . LYS A 1 287 ? 16.515 -0.829 -24.640 1.00 84.44 287 LYS A C 1
ATOM 2219 O O . LYS A 1 287 ? 16.711 -0.882 -25.847 1.00 84.44 287 LYS A O 1
ATOM 2224 N N . ARG A 1 288 ? 16.088 0.277 -24.024 1.00 85.62 288 ARG A N 1
ATOM 2225 C CA . ARG A 1 288 ? 15.836 1.542 -24.723 1.00 85.62 288 ARG A CA 1
ATOM 2226 C C . ARG A 1 288 ? 17.103 2.089 -25.381 1.00 85.62 288 ARG A C 1
ATOM 2228 O O . ARG A 1 288 ? 17.060 2.375 -26.564 1.00 85.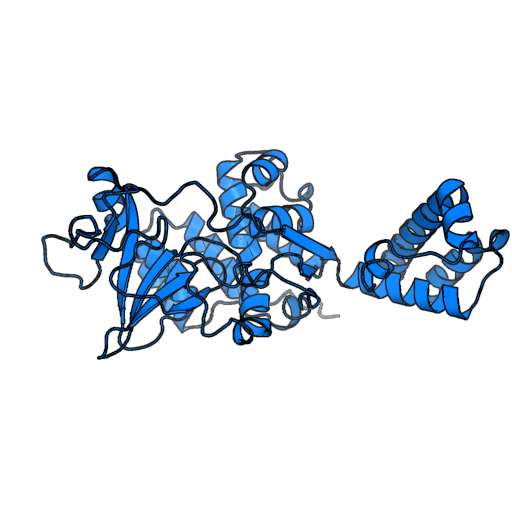62 288 ARG A O 1
ATOM 2235 N N . ASP A 1 289 ? 18.222 2.164 -24.656 1.00 87.69 289 ASP A N 1
ATOM 2236 C CA . ASP A 1 289 ? 19.507 2.616 -25.220 1.00 87.69 289 ASP A CA 1
ATOM 2237 C C . ASP A 1 289 ? 19.948 1.744 -26.409 1.00 87.69 289 ASP A C 1
ATOM 2239 O O . ASP A 1 289 ? 20.363 2.264 -27.441 1.00 87.69 289 ASP A O 1
ATOM 2243 N N . LEU A 1 290 ? 19.802 0.418 -26.309 1.00 90.31 290 LEU A N 1
ATOM 2244 C CA . LEU A 1 290 ? 20.073 -0.495 -27.422 1.00 90.31 290 LEU A CA 1
ATOM 2245 C C . LEU A 1 290 ? 19.158 -0.249 -28.626 1.00 90.31 290 LEU A C 1
ATOM 2247 O O . LEU A 1 290 ? 19.646 -0.234 -29.752 1.00 90.31 290 LEU A O 1
ATOM 2251 N N . LEU A 1 291 ? 17.855 -0.059 -28.407 1.00 92.06 291 LEU A N 1
ATOM 2252 C CA . LEU A 1 291 ? 16.898 0.215 -29.481 1.00 92.06 291 LEU A CA 1
ATOM 2253 C C . LEU A 1 291 ? 17.164 1.574 -30.143 1.00 92.06 291 LEU A C 1
ATOM 2255 O O . LEU A 1 291 ? 17.181 1.645 -31.366 1.00 92.06 291 LEU A O 1
ATOM 2259 N N . ASP A 1 292 ? 17.457 2.621 -29.369 1.00 91.88 292 ASP A N 1
ATOM 2260 C CA . ASP A 1 292 ? 17.800 3.948 -29.896 1.00 91.88 292 ASP A CA 1
ATOM 2261 C C . ASP A 1 292 ? 19.072 3.886 -30.760 1.00 91.88 292 ASP A C 1
ATOM 2263 O O . ASP A 1 292 ? 19.135 4.469 -31.845 1.00 91.88 292 ASP A O 1
ATOM 2267 N N . ARG A 1 293 ? 20.080 3.117 -30.323 1.00 92.81 293 ARG A N 1
ATOM 2268 C CA . ARG A 1 293 ? 21.292 2.852 -31.113 1.00 92.81 293 ARG A CA 1
ATOM 2269 C C . ARG A 1 293 ? 21.002 2.040 -32.368 1.00 92.81 293 ARG A C 1
ATOM 2271 O O . ARG A 1 293 ? 21.607 2.326 -33.395 1.00 92.81 293 ARG A O 1
ATOM 2278 N N . ALA A 1 294 ? 20.112 1.051 -32.294 1.00 94.38 294 ALA A N 1
ATOM 2279 C CA . ALA A 1 294 ? 19.725 0.240 -33.445 1.00 94.38 294 ALA A CA 1
ATOM 2280 C C . ALA A 1 294 ? 19.027 1.101 -34.501 1.00 94.38 294 ALA A C 1
ATOM 2282 O O . ALA A 1 294 ? 19.401 1.050 -35.665 1.00 94.38 294 ALA A O 1
ATOM 2283 N N . VAL A 1 295 ? 18.086 1.954 -34.085 1.00 92.38 295 VAL A N 1
ATOM 2284 C CA . VAL A 1 295 ? 17.399 2.907 -34.971 1.00 92.38 295 VAL A CA 1
ATOM 2285 C C . VAL A 1 295 ? 18.388 3.887 -35.603 1.00 92.38 295 VAL A C 1
ATOM 2287 O O . VAL A 1 295 ? 18.287 4.178 -36.790 1.00 92.38 295 VAL A O 1
ATOM 2290 N N . ALA A 1 296 ? 19.358 4.393 -34.837 1.00 93.19 296 ALA A N 1
ATOM 2291 C CA . ALA A 1 296 ? 20.358 5.324 -35.358 1.00 93.19 296 ALA A CA 1
ATOM 2292 C C . ALA A 1 296 ? 21.377 4.664 -36.305 1.00 93.19 296 ALA A C 1
ATOM 2294 O O . ALA A 1 296 ? 21.869 5.322 -37.221 1.00 93.19 296 ALA A O 1
ATOM 2295 N N . ALA A 1 297 ? 21.733 3.400 -36.057 1.00 94.50 297 ALA A N 1
ATOM 2296 C CA . ALA A 1 297 ? 22.695 2.652 -36.863 1.00 94.50 297 ALA A CA 1
ATOM 2297 C C . ALA A 1 297 ? 22.069 2.010 -38.110 1.00 94.50 297 ALA A C 1
ATOM 2299 O O . ALA A 1 297 ? 22.810 1.743 -39.052 1.00 94.50 297 ALA A O 1
ATOM 2300 N N . ASP A 1 298 ? 20.755 1.759 -38.086 1.00 92.31 298 ASP A N 1
ATOM 2301 C CA . ASP A 1 298 ? 19.976 1.081 -39.132 1.00 92.31 298 ASP A CA 1
ATOM 2302 C C . ASP A 1 298 ? 20.701 -0.158 -39.702 1.00 92.31 298 ASP A C 1
ATOM 2304 O O . ASP A 1 298 ? 21.071 -0.194 -40.879 1.00 92.31 298 ASP A O 1
ATOM 2308 N N . PRO A 1 299 ? 21.028 -1.153 -38.850 1.00 93.25 299 PRO A N 1
ATOM 2309 C CA . PRO A 1 299 ? 21.786 -2.320 -39.281 1.00 93.25 299 PRO A CA 1
ATOM 2310 C C . PRO A 1 299 ? 20.987 -3.152 -40.288 1.00 93.25 299 PRO A C 1
ATOM 2312 O O . PRO A 1 299 ? 19.771 -3.294 -40.170 1.00 93.25 299 PRO A O 1
ATOM 2315 N N . ASP A 1 300 ? 21.699 -3.772 -41.233 1.00 91.75 300 ASP A N 1
ATOM 2316 C CA . ASP A 1 300 ? 21.110 -4.748 -42.152 1.00 91.75 300 ASP A CA 1
ATOM 2317 C C . ASP A 1 300 ? 20.340 -5.822 -41.350 1.00 91.75 300 ASP A C 1
ATOM 2319 O O . ASP A 1 300 ? 20.917 -6.391 -40.411 1.00 91.75 300 ASP A O 1
ATOM 2323 N N . PRO A 1 301 ? 19.066 -6.111 -41.685 1.00 88.38 301 PRO A N 1
ATOM 2324 C CA . PRO A 1 301 ? 18.276 -7.142 -41.022 1.00 88.38 301 PRO A CA 1
ATOM 2325 C C . PRO A 1 301 ? 19.009 -8.482 -40.877 1.00 88.38 301 PRO A C 1
ATOM 2327 O O . PRO A 1 301 ? 18.983 -9.073 -39.798 1.00 88.38 301 PRO A O 1
ATOM 2330 N N . ASP A 1 302 ? 19.730 -8.934 -41.905 1.00 90.69 302 ASP A N 1
ATOM 2331 C CA . ASP A 1 302 ? 20.447 -10.217 -41.864 1.00 90.69 302 ASP A CA 1
ATOM 2332 C C . ASP A 1 302 ? 21.677 -10.177 -40.933 1.00 90.69 302 ASP A C 1
ATOM 2334 O O . ASP A 1 302 ? 22.178 -11.218 -40.501 1.00 90.69 302 ASP A O 1
ATOM 2338 N N . ALA A 1 303 ? 22.148 -8.979 -40.577 1.00 93.25 303 ALA A N 1
ATOM 2339 C CA . ALA A 1 303 ? 23.272 -8.744 -39.673 1.00 93.25 303 ALA A CA 1
ATOM 2340 C C . ALA A 1 303 ? 22.847 -8.270 -38.271 1.00 93.25 303 ALA A C 1
ATOM 2342 O O . ALA A 1 303 ? 23.711 -8.015 -37.427 1.00 93.25 303 ALA A O 1
ATOM 2343 N N . PHE A 1 304 ? 21.545 -8.167 -37.982 1.00 93.75 304 PHE A N 1
ATOM 2344 C CA . PHE A 1 304 ? 21.059 -7.584 -36.728 1.00 93.75 304 PHE A CA 1
ATOM 2345 C C . PHE A 1 304 ? 21.521 -8.352 -35.477 1.00 93.75 304 PHE A C 1
ATOM 2347 O O . PHE A 1 304 ? 21.905 -7.743 -34.477 1.00 93.75 304 PHE A O 1
ATOM 2354 N N . GLU A 1 305 ? 21.569 -9.689 -35.539 1.00 94.25 305 GLU A N 1
ATOM 2355 C CA . GLU A 1 305 ? 22.106 -10.522 -34.451 1.00 94.25 305 GLU A CA 1
ATOM 2356 C C . GLU A 1 305 ? 23.582 -10.208 -34.173 1.00 94.25 305 GLU A C 1
ATOM 2358 O O . GLU A 1 305 ? 23.986 -10.033 -33.021 1.00 94.25 305 GLU A O 1
ATOM 2363 N N . ALA A 1 306 ? 24.385 -10.096 -35.235 1.00 94.31 306 ALA A N 1
ATOM 2364 C CA . ALA A 1 306 ? 25.802 -9.771 -35.134 1.00 94.31 306 ALA A CA 1
ATOM 2365 C C . ALA A 1 306 ? 26.003 -8.365 -34.551 1.00 94.31 306 ALA A C 1
ATOM 2367 O O . ALA A 1 306 ? 26.812 -8.189 -33.640 1.00 94.31 306 ALA A O 1
ATOM 2368 N N . TRP A 1 307 ? 25.203 -7.392 -34.992 1.00 96.38 307 TRP A N 1
ATOM 2369 C CA . TRP A 1 307 ? 25.223 -6.035 -34.450 1.00 96.38 307 TRP A CA 1
ATOM 2370 C C . TRP A 1 307 ? 24.911 -6.009 -32.943 1.00 96.38 307 TRP A C 1
ATOM 2372 O O . TRP A 1 307 ? 25.624 -5.364 -32.170 1.00 96.38 307 TRP A O 1
ATOM 2382 N N . LEU A 1 308 ? 23.903 -6.763 -32.485 1.00 93.44 308 LEU A N 1
ATOM 2383 C CA . LEU A 1 308 ? 23.576 -6.884 -31.057 1.00 93.44 308 LEU A CA 1
ATOM 2384 C C . LEU A 1 308 ? 24.713 -7.528 -30.245 1.00 93.44 308 LEU A C 1
ATOM 2386 O O . LEU A 1 308 ? 24.989 -7.100 -29.117 1.00 93.44 308 LEU A O 1
ATOM 2390 N N . LEU A 1 309 ? 25.398 -8.531 -30.803 1.00 91.50 309 LEU A N 1
ATOM 2391 C CA . LEU A 1 309 ? 26.569 -9.155 -30.176 1.00 91.50 309 LEU A CA 1
ATOM 2392 C C . LEU A 1 309 ? 27.728 -8.161 -30.013 1.00 91.50 309 LEU A C 1
ATOM 2394 O O . LEU A 1 309 ? 28.376 -8.150 -28.963 1.00 91.50 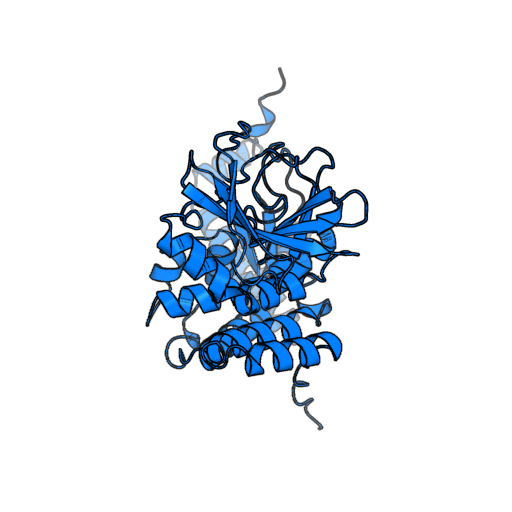309 LEU A O 1
ATOM 2398 N N . GLU A 1 310 ? 27.957 -7.291 -30.996 1.00 92.81 310 GLU A N 1
ATOM 2399 C CA . GLU A 1 310 ? 28.961 -6.223 -30.905 1.00 92.81 310 GLU A CA 1
ATOM 2400 C C . GLU A 1 310 ? 28.635 -5.228 -29.783 1.00 92.81 310 GLU A C 1
ATOM 2402 O O . GLU A 1 310 ? 29.521 -4.874 -28.998 1.00 92.81 310 GLU A O 1
ATOM 2407 N N . GLN A 1 311 ? 27.362 -4.838 -29.630 1.00 92.88 311 GLN A N 1
ATOM 2408 C CA . GLN A 1 311 ? 26.943 -3.977 -28.515 1.00 92.88 311 GLN A CA 1
ATOM 2409 C C . GLN A 1 311 ? 27.199 -4.642 -27.154 1.00 92.88 311 GLN A C 1
ATOM 2411 O O . GLN A 1 311 ? 27.626 -3.979 -26.204 1.00 92.88 311 GLN A O 1
ATOM 2416 N N . CYS A 1 312 ? 26.987 -5.959 -27.052 1.00 89.00 312 CYS A N 1
ATOM 2417 C CA . CYS A 1 312 ? 27.289 -6.719 -25.839 1.00 89.00 312 CYS A CA 1
ATOM 2418 C C . CYS A 1 312 ? 28.789 -6.723 -25.525 1.00 89.00 312 CYS A C 1
ATOM 2420 O O . CYS A 1 312 ? 29.170 -6.483 -24.378 1.00 89.00 312 CYS A O 1
ATOM 2422 N N . ALA A 1 313 ? 29.635 -6.945 -26.533 1.00 86.44 313 ALA A N 1
ATOM 2423 C CA . ALA A 1 313 ? 31.089 -6.946 -26.377 1.00 86.44 313 ALA A CA 1
ATOM 2424 C C . ALA A 1 313 ? 31.633 -5.569 -25.952 1.00 86.44 313 ALA A C 1
ATOM 2426 O O . ALA A 1 313 ? 32.591 -5.485 -25.181 1.00 86.44 313 ALA A O 1
ATOM 2427 N N . ALA A 1 314 ? 30.995 -4.484 -26.398 1.00 85.38 314 ALA A N 1
ATOM 2428 C CA . ALA A 1 314 ? 31.365 -3.117 -26.039 1.00 85.38 314 ALA A CA 1
ATOM 2429 C C . ALA A 1 314 ? 30.919 -2.690 -24.621 1.00 85.38 314 ALA A C 1
ATOM 2431 O O . ALA A 1 314 ? 31.383 -1.667 -24.116 1.00 85.38 314 ALA A O 1
ATOM 2432 N N . ALA A 1 315 ? 30.039 -3.448 -23.953 1.00 77.38 315 ALA A N 1
ATOM 2433 C CA . ALA A 1 315 ? 29.370 -3.025 -22.715 1.00 77.38 315 ALA A CA 1
ATOM 2434 C C . ALA A 1 315 ? 30.218 -3.120 -21.428 1.00 77.38 315 ALA A C 1
ATOM 2436 O O . ALA A 1 315 ? 29.785 -2.651 -20.368 1.00 77.38 315 ALA A O 1
ATOM 2437 N N . GLY A 1 316 ? 31.414 -3.714 -21.482 1.00 73.25 316 GLY A N 1
ATOM 2438 C CA . GLY A 1 316 ? 32.326 -3.796 -20.335 1.00 73.25 316 GLY A CA 1
ATOM 2439 C C . GLY A 1 316 ? 31.662 -4.404 -19.078 1.00 73.25 316 GLY A C 1
ATOM 2440 O O . GLY A 1 316 ? 31.017 -5.443 -19.176 1.00 73.25 316 GLY A O 1
ATOM 2441 N N . PRO A 1 317 ? 31.746 -3.787 -17.880 1.00 56.56 317 PRO A N 1
ATOM 2442 C CA . PRO A 1 317 ? 31.178 -4.340 -16.636 1.00 56.56 317 PRO A CA 1
ATOM 2443 C C . PRO A 1 317 ? 29.651 -4.567 -16.630 1.00 56.56 317 PRO A C 1
ATOM 2445 O O . PRO A 1 317 ? 29.141 -5.231 -15.724 1.00 56.56 317 PRO A O 1
ATOM 2448 N N . ALA A 1 318 ? 28.911 -4.012 -17.597 1.00 59.91 318 ALA A N 1
ATOM 2449 C CA . ALA A 1 318 ? 27.465 -4.195 -17.753 1.00 59.91 318 ALA A CA 1
ATOM 2450 C C . ALA A 1 318 ? 27.084 -5.374 -18.678 1.00 59.91 318 ALA A C 1
ATOM 2452 O O . ALA A 1 318 ? 25.894 -5.585 -18.925 1.00 59.91 318 ALA A O 1
ATOM 2453 N N . GLU A 1 319 ? 28.065 -6.159 -19.146 1.00 72.62 319 GLU A N 1
ATOM 2454 C CA . GLU A 1 319 ? 27.927 -7.248 -20.130 1.00 72.62 319 GLU A CA 1
ATOM 2455 C C . GLU A 1 319 ? 26.721 -8.164 -19.875 1.00 72.62 319 GLU A C 1
ATOM 2457 O O . GLU A 1 319 ? 25.935 -8.425 -20.780 1.00 72.62 319 GLU A O 1
ATOM 2462 N N . GLY A 1 320 ? 26.510 -8.607 -18.630 1.00 74.56 320 GLY A N 1
ATOM 2463 C CA . GLY A 1 320 ? 25.414 -9.527 -18.310 1.00 74.56 320 GLY A CA 1
ATOM 2464 C C . GLY A 1 320 ? 24.012 -8.931 -18.499 1.00 74.56 320 GLY A C 1
ATOM 2465 O O . GLY A 1 320 ? 23.111 -9.624 -18.966 1.00 74.56 320 GLY A O 1
ATOM 2466 N N . GLY A 1 321 ? 23.820 -7.653 -18.154 1.00 75.94 321 GLY A N 1
ATOM 2467 C CA . GLY A 1 321 ? 22.540 -6.959 -18.347 1.00 75.94 321 GLY A CA 1
ATOM 2468 C C . GLY A 1 321 ? 22.308 -6.590 -19.810 1.00 75.94 321 GLY A C 1
ATOM 2469 O O . GLY A 1 321 ? 21.210 -6.796 -20.325 1.00 75.94 321 GLY A O 1
ATOM 2470 N N . MET A 1 322 ? 23.365 -6.128 -20.486 1.00 83.38 322 MET A N 1
ATOM 2471 C CA . MET A 1 322 ? 23.353 -5.838 -21.921 1.00 83.38 322 MET A CA 1
ATOM 2472 C C . MET A 1 322 ? 22.970 -7.075 -22.732 1.00 83.38 322 MET A C 1
ATOM 2474 O O . MET A 1 322 ? 22.047 -7.026 -23.536 1.00 83.38 322 MET A O 1
ATOM 2478 N N . ARG A 1 323 ? 23.610 -8.214 -22.449 1.00 84.75 323 ARG A N 1
ATOM 2479 C CA . ARG A 1 323 ? 23.355 -9.478 -23.142 1.00 84.75 323 ARG A CA 1
ATOM 2480 C C . ARG A 1 323 ? 21.930 -9.983 -22.949 1.00 84.75 323 ARG A C 1
ATOM 2482 O O . ARG A 1 323 ? 21.322 -10.448 -23.906 1.00 84.75 323 ARG A O 1
ATOM 2489 N N . ALA A 1 324 ? 21.387 -9.885 -21.736 1.00 81.88 324 ALA A N 1
ATOM 2490 C CA . ALA A 1 324 ? 20.006 -10.286 -21.477 1.00 81.88 324 ALA A CA 1
ATOM 2491 C C . ALA A 1 324 ? 19.002 -9.434 -22.275 1.00 81.88 324 ALA A C 1
ATOM 2493 O O . ALA A 1 324 ? 18.060 -9.977 -22.848 1.00 81.88 324 ALA A O 1
ATOM 2494 N N . MET A 1 325 ? 19.212 -8.114 -22.347 1.00 90.19 325 MET A N 1
ATOM 2495 C CA . MET A 1 325 ? 18.338 -7.223 -23.121 1.00 90.19 325 MET A CA 1
ATOM 2496 C C . MET A 1 325 ? 18.519 -7.388 -24.628 1.00 90.19 325 MET A C 1
ATOM 2498 O O . MET A 1 325 ? 17.526 -7.386 -25.345 1.00 90.19 325 MET A O 1
ATOM 2502 N N . ALA A 1 326 ? 19.744 -7.609 -25.104 1.00 89.12 326 ALA A N 1
ATOM 2503 C CA . ALA A 1 326 ? 20.011 -7.917 -26.504 1.00 89.12 326 ALA A CA 1
ATOM 2504 C C . ALA A 1 326 ? 19.288 -9.196 -26.958 1.00 89.12 326 ALA A C 1
ATOM 2506 O O . ALA A 1 326 ? 18.662 -9.193 -28.011 1.00 89.12 326 ALA A O 1
ATOM 2507 N N . LEU A 1 327 ? 19.300 -10.259 -26.143 1.00 88.50 327 LEU A N 1
ATOM 2508 C CA . LEU A 1 327 ? 18.546 -11.485 -26.430 1.00 88.50 327 LEU A CA 1
ATOM 2509 C C . LEU A 1 327 ? 17.035 -11.228 -26.498 1.00 88.50 327 LEU A C 1
ATOM 2511 O O . LEU A 1 327 ? 16.400 -11.649 -27.457 1.00 88.50 327 LEU A O 1
ATOM 2515 N N . SER A 1 328 ? 16.475 -10.488 -25.534 1.00 88.56 328 SER A N 1
ATOM 2516 C CA . SER A 1 328 ? 15.051 -10.112 -25.548 1.00 88.56 328 SER A CA 1
ATOM 2517 C C . SER A 1 328 ? 14.676 -9.293 -26.789 1.00 88.56 328 SER A C 1
ATOM 2519 O O . SER A 1 328 ? 13.664 -9.586 -27.418 1.00 88.56 328 SER A O 1
ATOM 2521 N N . ILE A 1 329 ? 15.491 -8.302 -27.175 1.00 92.50 329 ILE A N 1
ATOM 2522 C CA . ILE A 1 329 ? 15.280 -7.517 -28.404 1.00 92.50 329 ILE A CA 1
ATOM 2523 C C . ILE A 1 329 ? 15.325 -8.428 -29.631 1.00 92.50 329 ILE A C 1
ATOM 2525 O O . ILE A 1 329 ? 14.477 -8.314 -30.511 1.00 92.50 329 ILE A O 1
ATOM 2529 N N . PHE A 1 330 ? 16.301 -9.333 -29.697 1.00 92.50 330 PHE A N 1
ATOM 2530 C CA . PHE A 1 330 ? 16.456 -10.235 -30.831 1.00 92.50 330 PHE A CA 1
ATOM 2531 C C . PHE A 1 330 ? 15.269 -11.194 -30.976 1.00 92.50 330 PHE A C 1
ATOM 2533 O O . PHE A 1 330 ? 14.774 -11.400 -32.083 1.00 92.50 330 PHE A O 1
ATOM 2540 N N . GLU A 1 331 ? 14.779 -11.753 -29.869 1.00 90.38 331 GLU A N 1
ATOM 2541 C CA . GLU A 1 331 ? 13.585 -12.604 -29.851 1.00 90.38 331 GLU A CA 1
ATOM 2542 C C . GLU A 1 331 ? 12.341 -11.848 -30.340 1.00 90.38 331 GLU A C 1
ATOM 2544 O O . GLU A 1 331 ? 11.619 -12.351 -31.204 1.00 90.38 331 GLU A O 1
ATOM 2549 N N . GLU A 1 332 ? 12.120 -10.624 -29.852 1.00 91.25 332 GLU A N 1
ATOM 2550 C CA . GLU A 1 332 ? 11.010 -9.763 -30.281 1.00 91.25 332 GLU A CA 1
ATOM 2551 C C . GLU A 1 332 ? 11.112 -9.378 -31.762 1.00 91.25 332 GLU A C 1
ATOM 2553 O O . GLU A 1 332 ? 10.118 -9.427 -32.485 1.00 91.25 332 GLU A O 1
ATOM 2558 N N . TRP A 1 333 ? 12.313 -9.056 -32.239 1.00 90.00 333 TRP A N 1
ATOM 2559 C CA . TRP A 1 333 ? 12.566 -8.732 -33.641 1.00 90.00 333 TRP A CA 1
ATOM 2560 C C . TRP A 1 333 ? 12.305 -9.928 -34.566 1.00 90.00 333 TRP A C 1
ATOM 2562 O O . TRP A 1 333 ? 11.626 -9.791 -35.583 1.00 90.00 333 TRP A O 1
ATOM 2572 N N . ARG A 1 334 ? 12.758 -11.132 -34.191 1.00 91.19 334 ARG A N 1
ATOM 2573 C CA . ARG A 1 334 ? 12.464 -12.361 -34.948 1.00 91.19 334 ARG A CA 1
ATOM 2574 C C . ARG A 1 334 ? 10.972 -12.664 -34.989 1.00 91.19 334 ARG A C 1
ATOM 2576 O O . ARG A 1 334 ? 10.470 -13.106 -36.022 1.00 91.19 334 ARG A O 1
ATOM 2583 N N . LEU A 1 335 ? 10.272 -12.441 -33.877 1.00 88.00 335 LEU A N 1
ATOM 2584 C CA . LEU A 1 335 ? 8.822 -12.597 -33.811 1.00 88.00 335 LEU A CA 1
ATOM 2585 C C . LEU A 1 335 ? 8.122 -11.611 -34.754 1.00 88.00 335 LEU A C 1
ATOM 2587 O O . LEU A 1 335 ? 7.242 -12.019 -35.509 1.00 88.00 335 LEU A O 1
ATOM 2591 N N . ALA A 1 336 ? 8.547 -10.346 -34.749 1.00 87.56 336 ALA A N 1
ATOM 2592 C CA . ALA A 1 336 ? 8.024 -9.310 -35.632 1.00 87.56 336 ALA A CA 1
ATOM 2593 C C . ALA A 1 336 ? 8.251 -9.640 -37.118 1.00 87.56 336 ALA A C 1
ATOM 2595 O O . ALA A 1 336 ? 7.325 -9.505 -37.912 1.00 87.56 336 ALA A O 1
ATOM 2596 N N . LEU A 1 337 ? 9.436 -10.143 -37.488 1.00 85.06 337 LEU A N 1
ATOM 2597 C CA . LEU A 1 337 ? 9.728 -10.592 -38.856 1.00 85.06 337 LEU A CA 1
ATOM 2598 C C . LEU A 1 337 ? 8.871 -11.783 -39.298 1.00 85.06 337 LEU A C 1
ATOM 2600 O O . LEU A 1 337 ? 8.478 -11.868 -40.459 1.00 85.06 337 LEU A O 1
ATOM 2604 N N . ALA A 1 338 ? 8.591 -12.718 -38.390 1.00 88.00 338 ALA A N 1
ATOM 2605 C CA . ALA A 1 338 ? 7.757 -13.879 -38.688 1.00 88.00 338 ALA A CA 1
ATOM 2606 C C . ALA A 1 338 ? 6.256 -13.533 -38.762 1.00 88.00 338 ALA A C 1
ATOM 2608 O O . ALA A 1 338 ? 5.473 -14.282 -39.353 1.00 88.00 338 ALA A O 1
ATOM 2609 N N . ALA A 1 339 ? 5.838 -12.415 -38.167 1.00 89.50 339 ALA A N 1
ATOM 2610 C CA . ALA A 1 339 ? 4.452 -11.973 -38.132 1.00 89.50 339 ALA A CA 1
ATOM 2611 C C . ALA A 1 339 ? 4.085 -11.182 -39.401 1.00 89.50 339 ALA A C 1
ATOM 2613 O O . ALA A 1 339 ? 4.172 -9.957 -39.433 1.00 89.50 339 ALA A O 1
ATOM 2614 N N . GLY A 1 340 ? 3.599 -11.873 -40.440 1.00 85.94 340 GLY A N 1
ATOM 2615 C CA . GLY A 1 340 ? 3.188 -11.233 -41.703 1.00 85.94 340 GLY A CA 1
ATOM 2616 C C . GLY A 1 340 ? 2.194 -10.074 -41.524 1.00 85.94 340 GLY A C 1
ATOM 2617 O O . GLY A 1 340 ? 2.374 -9.016 -42.114 1.00 85.94 340 GLY A O 1
ATOM 2618 N N . SER A 1 341 ? 1.227 -10.215 -40.610 1.00 88.81 341 SER A N 1
ATOM 2619 C CA . SER A 1 341 ? 0.265 -9.150 -40.282 1.00 88.81 341 SER A CA 1
ATOM 2620 C C . SER A 1 341 ? 0.917 -7.887 -39.716 1.00 88.81 341 SER A C 1
ATOM 2622 O O . SER A 1 341 ? 0.406 -6.788 -39.910 1.00 88.81 341 SER A O 1
ATOM 2624 N N . PHE A 1 342 ? 2.034 -8.032 -38.999 1.00 84.88 342 PHE A N 1
ATOM 2625 C CA . PHE A 1 342 ? 2.784 -6.902 -38.463 1.00 84.88 342 PHE A CA 1
ATOM 2626 C C . PHE A 1 342 ? 3.549 -6.177 -39.576 1.00 84.88 342 PHE A C 1
ATOM 2628 O O . PHE A 1 342 ? 3.521 -4.950 -39.634 1.00 84.88 342 PHE A O 1
ATOM 2635 N N . GLY A 1 343 ? 4.151 -6.923 -40.508 1.00 83.75 343 GLY A N 1
ATOM 2636 C CA . GLY A 1 343 ? 4.764 -6.358 -41.715 1.00 83.75 343 GLY A CA 1
ATOM 2637 C C . GLY A 1 343 ? 3.758 -5.605 -42.591 1.00 83.75 343 GLY A C 1
ATOM 2638 O O . GLY A 1 343 ? 4.025 -4.475 -42.999 1.00 83.75 343 GLY A O 1
ATOM 2639 N N . ASP A 1 344 ? 2.574 -6.182 -42.806 1.00 88.12 344 ASP A N 1
ATOM 2640 C CA . ASP A 1 344 ? 1.484 -5.540 -43.551 1.00 88.12 344 ASP A CA 1
ATOM 2641 C C . ASP A 1 344 ? 1.007 -4.247 -42.869 1.00 88.12 344 ASP A C 1
ATOM 2643 O O . ASP A 1 344 ? 0.722 -3.255 -43.544 1.00 88.12 344 ASP A O 1
ATOM 2647 N N . TRP A 1 345 ? 0.929 -4.234 -41.535 1.00 89.56 345 TRP A N 1
ATOM 2648 C CA . TRP A 1 345 ? 0.584 -3.046 -40.747 1.00 89.56 345 TRP A CA 1
ATOM 2649 C C . TRP A 1 345 ? 1.666 -1.955 -40.830 1.00 89.56 345 TRP A C 1
ATOM 2651 O O . TRP A 1 345 ? 1.344 -0.782 -41.036 1.00 89.56 345 TRP A O 1
ATOM 2661 N N . LEU A 1 346 ? 2.950 -2.323 -40.759 1.00 86.19 346 LEU A N 1
ATOM 2662 C CA . LEU A 1 346 ? 4.067 -1.388 -40.950 1.00 86.19 346 LEU A CA 1
ATOM 2663 C C . LEU A 1 346 ? 4.074 -0.784 -42.361 1.00 86.19 346 LEU A C 1
ATOM 2665 O O . LEU A 1 346 ? 4.262 0.423 -42.507 1.00 86.19 346 LEU A O 1
ATOM 2669 N N . ALA A 1 347 ? 3.816 -1.590 -43.397 1.00 87.62 347 ALA A N 1
ATOM 2670 C CA . ALA A 1 347 ? 3.742 -1.129 -44.787 1.00 87.62 347 ALA A CA 1
ATOM 2671 C C . ALA A 1 347 ? 2.606 -0.117 -45.025 1.00 87.62 347 ALA A C 1
ATOM 2673 O O . ALA A 1 347 ? 2.692 0.718 -45.925 1.00 87.62 347 ALA A O 1
ATOM 2674 N N . GLN A 1 348 ? 1.563 -0.158 -44.193 1.00 88.69 348 GLN A N 1
ATOM 2675 C CA . GLN A 1 348 ? 0.470 0.819 -44.174 1.00 88.69 348 GLN A CA 1
ATOM 2676 C C . GLN A 1 348 ? 0.810 2.093 -43.379 1.00 88.69 348 GLN A C 1
ATOM 2678 O O . GLN A 1 348 ? -0.053 2.948 -43.192 1.00 88.69 348 GLN A O 1
ATOM 2683 N N . GLY A 1 349 ? 2.057 2.242 -42.921 1.00 86.44 349 GLY A N 1
ATOM 2684 C CA . GLY A 1 349 ? 2.511 3.394 -42.145 1.00 86.44 349 GLY A CA 1
ATOM 2685 C C . GLY A 1 349 ? 2.227 3.282 -40.649 1.00 86.44 349 GLY A C 1
ATOM 2686 O O . GLY A 1 349 ? 2.193 4.311 -39.980 1.00 86.44 349 GLY A O 1
ATOM 2687 N N . ALA A 1 350 ? 2.028 2.063 -40.131 1.00 84.88 350 ALA A N 1
ATOM 2688 C CA . ALA A 1 350 ? 1.784 1.800 -38.713 1.00 84.88 350 ALA A CA 1
ATOM 2689 C C . ALA A 1 350 ? 0.621 2.629 -38.117 1.00 84.88 350 ALA A C 1
ATOM 2691 O O . ALA A 1 350 ? 0.810 3.332 -37.119 1.00 84.88 350 ALA A O 1
ATOM 2692 N N . PRO A 1 351 ? -0.583 2.602 -38.725 1.00 80.81 351 PRO A N 1
ATOM 2693 C CA . PRO A 1 351 ? -1.705 3.405 -38.252 1.00 80.81 351 PRO A CA 1
ATOM 2694 C C . PRO A 1 351 ? -2.083 3.018 -36.814 1.00 80.81 351 PRO A C 1
ATOM 2696 O O . PRO A 1 351 ? -2.224 1.835 -36.501 1.00 80.81 351 PRO A O 1
ATOM 2699 N N . SER A 1 352 ? -2.235 4.022 -35.945 1.00 75.88 352 SER A N 1
ATOM 2700 C CA . SER A 1 352 ? -2.720 3.841 -34.571 1.00 75.88 352 SER A CA 1
ATOM 2701 C C . SER A 1 352 ? -4.248 3.773 -34.555 1.00 75.88 352 SER A C 1
ATOM 2703 O O . SER A 1 352 ? -4.903 4.658 -35.111 1.00 75.88 352 SER A O 1
ATOM 2705 N N . ASP A 1 353 ? -4.818 2.776 -33.872 1.00 67.88 353 ASP A N 1
ATOM 2706 C CA . ASP A 1 353 ? -6.274 2.635 -33.702 1.00 67.88 353 ASP A CA 1
ATOM 2707 C C . ASP A 1 353 ? -6.896 3.863 -33.004 1.00 67.88 353 ASP A C 1
ATOM 2709 O O . ASP A 1 353 ? -8.043 4.234 -33.276 1.00 67.88 353 ASP A O 1
ATOM 2713 N N . ASP A 1 354 ? -6.109 4.567 -32.183 1.00 63.00 354 ASP A N 1
ATOM 2714 C CA . ASP A 1 354 ? -6.530 5.767 -31.454 1.00 63.00 354 ASP A CA 1
ATOM 2715 C C . ASP A 1 354 ? -6.542 7.037 -32.321 1.00 63.00 354 ASP A C 1
ATOM 2717 O O . ASP A 1 354 ? -7.207 8.014 -31.976 1.00 63.00 354 ASP A O 1
ATOM 2721 N N . ALA A 1 355 ? -5.872 7.034 -33.480 1.00 60.94 355 ALA A N 1
ATOM 2722 C CA . ALA A 1 355 ? -5.800 8.202 -34.365 1.00 60.94 355 ALA A CA 1
ATOM 2723 C C . ALA A 1 355 ? -7.107 8.473 -35.138 1.00 60.94 355 ALA A C 1
ATOM 2725 O O . ALA A 1 355 ? -7.239 9.506 -35.788 1.00 60.94 355 ALA A O 1
ATOM 2726 N N . SER A 1 356 ? -8.083 7.561 -35.085 1.00 51.62 356 SER A N 1
ATOM 2727 C CA . SER A 1 356 ? -9.284 7.599 -35.932 1.00 51.62 356 SER A CA 1
ATOM 2728 C C . SER A 1 356 ? -10.529 8.229 -35.280 1.00 51.62 356 SER A C 1
ATOM 2730 O O . SER A 1 356 ? -11.601 8.214 -35.883 1.00 51.62 356 SER A O 1
ATOM 2732 N N . ARG A 1 357 ? -10.429 8.797 -34.065 1.00 47.47 357 ARG A N 1
ATOM 2733 C CA . ARG A 1 357 ? -11.590 9.326 -33.309 1.00 47.47 357 ARG A CA 1
ATOM 2734 C C . ARG A 1 357 ? -11.806 10.844 -33.349 1.00 47.47 357 ARG A C 1
ATOM 2736 O O . ARG A 1 357 ? -12.693 11.332 -32.655 1.00 47.47 357 ARG A O 1
ATOM 2743 N N . GLU A 1 358 ? -11.075 11.582 -34.177 1.00 43.69 358 GLU A N 1
ATOM 2744 C CA . GLU A 1 358 ? -11.345 13.003 -34.434 1.00 43.69 358 GLU A CA 1
ATOM 2745 C C . GLU A 1 358 ? -11.969 13.172 -35.827 1.00 43.69 358 GLU A C 1
ATOM 2747 O O . GLU A 1 358 ? -11.268 13.333 -36.823 1.00 43.69 358 GLU A O 1
ATOM 2752 N N . THR A 1 359 ? -13.302 13.107 -35.908 1.00 39.44 359 THR A N 1
ATOM 2753 C CA . THR A 1 359 ? -14.075 13.676 -37.031 1.00 39.44 359 THR A CA 1
ATOM 2754 C C . THR A 1 359 ? -15.273 14.449 -36.522 1.00 39.44 359 THR A C 1
ATOM 2756 O O . THR A 1 359 ? -15.937 13.952 -35.584 1.00 39.44 359 THR A O 1
#

Foldseek 3Di:
DDDPPPPPQFADPVLVVLLVVLCVLCVVCVLLSVLLRLLRSLLVPLVQQLLQDWDADPPPDLQAARQFVTETAHAQVSQLVSLQVNCVSLVVNVLSVVARSQQLQQCLLLVNLVSQLVSDPDDSVSSNSSSLSSNQSNLQSNCVPCVVVQDLPHAAQADNHRQAHFQEFEQEAPNRFTWGAHLRHGDIHTYDPQADNQPRHRDPVQWDWADDPVPPFPKIWIAGNVVLEIHIYHYDHHDDGSSCSNSVSSSVVVRQVVSVVVVHDHDPDTSDSGDHGYHHNLLVVLLVVVVVVCVVVVDDPVCLLVVLVVVLVVPPPCNVSSVVSSVVVVVVSVVCVVPVVNVVCVVVVVDDPVVPPDD

Radius of gyration: 24.11 Å; chains: 1; bounding box: 69×44×75 Å

pLDDT: mean 88.1, std 12.37, range [28.16, 98.25]

Secondary structure (DSSP, 8-state):
------PPP---HHHHHHHHHHHHH-GGGHHHHHHHHHHHHHTT-HHHHTT-PBPP-TT--TTS-TTTTEEEEE-HHHHHHHHHHHHHHTT-TTTTTT--HHHHHHHHHHT-HHHHHHH-SS-HHHHHHHHHHHTHHHHHHHHHHHGGGS-TT---SS-TTT-PPPSEEEEETTTTEEEEE-TTT--EEE--SS--TTT----TTSEEEE--TT---S-EEEEETTT-BEEEEEEESSPPPHHHHHHHHHTTHHHHHHHHTTT-B--SS-SS---EEEEEHHHHHHHHHHHHHHHHH---GGGHHHHHHHHHHHTGGGHHHHHHHHHHHHHHHHHHHH-HHHHHHHHTT---GGGG---